Protein AF-A0A7I9VHT5-F1 (afdb_monomer_lite)

Structure (mmCIF, N/CA/C/O backbone):
data_AF-A0A7I9VHT5-F1
#
_entry.id   AF-A0A7I9VHT5-F1
#
loop_
_atom_site.group_PDB
_atom_site.id
_atom_site.type_symbol
_atom_site.label_atom_id
_atom_site.label_alt_id
_atom_site.label_comp_id
_atom_site.label_asym_id
_atom_site.label_entity_id
_atom_site.label_seq_id
_atom_site.pdbx_PDB_ins_code
_atom_site.Cartn_x
_atom_site.Cartn_y
_atom_site.Cartn_z
_atom_site.occupancy
_atom_site.B_iso_or_equiv
_atom_site.auth_seq_id
_atom_site.auth_comp_id
_atom_site.auth_asym_id
_atom_site.auth_atom_id
_atom_site.pdbx_PDB_model_num
ATOM 1 N N . MET A 1 1 ? 42.399 -71.373 -63.887 1.00 47.88 1 MET A N 1
ATOM 2 C CA . MET A 1 1 ? 42.645 -70.072 -63.230 1.00 47.88 1 MET A CA 1
ATOM 3 C C . MET A 1 1 ? 41.459 -69.180 -63.563 1.00 47.88 1 MET A C 1
ATOM 5 O O . MET A 1 1 ? 41.394 -68.625 -64.648 1.00 47.88 1 MET A O 1
ATOM 9 N N . VAL A 1 2 ? 40.434 -69.218 -62.713 1.00 44.72 2 VAL A N 1
ATOM 10 C CA . VAL A 1 2 ? 39.134 -68.570 -62.950 1.00 44.72 2 VAL A CA 1
ATOM 11 C C . VAL A 1 2 ? 39.234 -67.122 -62.459 1.00 44.72 2 VAL A C 1
ATOM 13 O O . VAL A 1 2 ? 39.652 -66.928 -61.313 1.00 44.72 2 VAL A O 1
ATOM 16 N N . PRO A 1 3 ? 38.916 -66.103 -63.276 1.00 41.31 3 PRO A N 1
ATOM 17 C CA . PRO A 1 3 ? 38.948 -64.724 -62.817 1.00 41.31 3 PRO A CA 1
ATOM 18 C C . PRO A 1 3 ? 37.825 -64.506 -61.798 1.00 41.31 3 PRO A C 1
ATOM 20 O O . PRO A 1 3 ? 36.666 -64.845 -62.032 1.00 41.31 3 PRO A O 1
ATOM 23 N N . ARG A 1 4 ? 38.198 -63.966 -60.634 1.00 40.44 4 ARG A N 1
ATOM 24 C CA . ARG A 1 4 ? 37.264 -63.551 -59.584 1.00 40.44 4 ARG A CA 1
ATOM 25 C C . ARG A 1 4 ? 36.337 -62.462 -60.144 1.00 40.44 4 ARG A C 1
ATOM 27 O O . ARG A 1 4 ? 36.841 -61.551 -60.802 1.00 40.44 4 ARG A O 1
ATOM 34 N N . PRO A 1 5 ? 35.024 -62.509 -59.873 1.00 40.09 5 PRO A N 1
ATOM 35 C CA . PRO A 1 5 ? 34.120 -61.446 -60.280 1.00 40.09 5 PRO A CA 1
ATOM 36 C C . PRO A 1 5 ? 34.503 -60.164 -59.539 1.00 40.09 5 PRO A C 1
ATOM 38 O O . PRO A 1 5 ? 34.488 -60.109 -58.307 1.00 40.09 5 PRO A O 1
ATOM 41 N N . GLY A 1 6 ? 34.885 -59.143 -60.306 1.00 36.56 6 GLY A N 1
ATOM 42 C CA . GLY A 1 6 ? 35.042 -57.791 -59.800 1.00 36.56 6 GLY A CA 1
ATOM 43 C C . GLY A 1 6 ? 33.701 -57.334 -59.250 1.00 36.56 6 GLY A C 1
ATOM 44 O O . GLY A 1 6 ? 32.725 -57.215 -59.988 1.00 36.56 6 GLY A O 1
ATOM 45 N N . THR A 1 7 ? 33.644 -57.109 -57.943 1.00 39.81 7 THR A N 1
ATOM 46 C CA . THR A 1 7 ? 32.542 -56.394 -57.321 1.00 39.81 7 THR A CA 1
ATOM 47 C C . THR A 1 7 ? 32.512 -55.001 -57.929 1.00 39.81 7 THR A C 1
ATOM 49 O O . THR A 1 7 ? 33.322 -54.133 -57.602 1.00 39.81 7 THR A O 1
ATOM 52 N N . ALA A 1 8 ? 31.577 -54.789 -58.853 1.00 39.25 8 ALA A N 1
ATOM 53 C CA . ALA A 1 8 ? 31.152 -53.462 -59.235 1.00 39.25 8 ALA A CA 1
ATOM 54 C C . ALA A 1 8 ? 30.637 -52.788 -57.959 1.00 39.25 8 ALA A C 1
ATOM 56 O O . ALA A 1 8 ? 29.494 -52.975 -57.550 1.00 39.25 8 ALA A O 1
ATOM 57 N N . ARG A 1 9 ? 31.504 -52.020 -57.290 1.00 38.28 9 ARG A N 1
ATOM 58 C CA . ARG A 1 9 ? 31.043 -50.950 -56.415 1.00 38.28 9 ARG A CA 1
ATOM 59 C C . ARG A 1 9 ? 30.339 -49.973 -57.339 1.00 38.28 9 ARG A C 1
ATOM 61 O O . ARG A 1 9 ? 30.976 -49.118 -57.949 1.00 38.28 9 ARG A O 1
ATOM 68 N N . THR A 1 10 ? 29.028 -50.132 -57.464 1.00 38.22 10 THR A N 1
ATOM 69 C CA . THR A 1 10 ? 28.138 -49.031 -57.800 1.00 38.22 10 THR A CA 1
ATOM 70 C C . THR A 1 10 ? 28.571 -47.870 -56.916 1.00 38.22 10 THR A C 1
ATOM 72 O O . THR A 1 10 ? 28.399 -47.927 -55.696 1.00 38.22 10 THR A O 1
ATOM 75 N N . LYS A 1 11 ? 29.227 -46.859 -57.501 1.00 41.91 11 LYS A N 1
ATOM 76 C CA . LYS A 1 11 ? 29.320 -45.547 -56.869 1.00 41.91 11 LYS A CA 1
ATOM 77 C C . LYS A 1 11 ? 27.867 -45.132 -56.683 1.00 41.91 11 LYS A C 1
ATOM 79 O O . LYS A 1 11 ? 27.224 -44.713 -57.642 1.00 41.91 11 LYS A O 1
ATOM 84 N N . GLY A 1 12 ? 27.338 -45.363 -55.480 1.00 45.44 12 GLY A N 1
ATOM 85 C CA . GLY A 1 12 ? 26.096 -44.742 -55.051 1.00 45.44 12 GLY A CA 1
ATOM 86 C C . GLY A 1 12 ? 26.214 -43.247 -55.342 1.00 45.44 12 GLY A C 1
ATOM 87 O O . GLY A 1 12 ? 27.343 -42.738 -55.341 1.00 45.44 12 GLY A O 1
ATOM 88 N N . PRO A 1 13 ? 25.103 -42.575 -55.683 1.00 47.78 13 PRO A N 1
ATOM 89 C CA . PRO A 1 13 ? 25.143 -41.171 -56.071 1.00 47.78 13 PRO A CA 1
ATOM 90 C C . PRO A 1 13 ? 25.989 -40.432 -55.039 1.00 47.78 13 PRO A C 1
ATOM 92 O O . PRO A 1 13 ? 25.757 -40.607 -53.843 1.00 47.78 13 PRO A O 1
ATOM 95 N N . TYR A 1 14 ? 27.033 -39.724 -55.492 1.00 49.03 14 TYR A N 1
ATOM 96 C CA . TYR A 1 14 ? 27.838 -38.885 -54.611 1.00 49.03 14 TYR A CA 1
ATOM 97 C C . TYR A 1 14 ? 26.844 -38.064 -53.798 1.00 49.03 14 TYR A C 1
ATOM 99 O O . TYR A 1 14 ? 26.105 -37.272 -54.383 1.00 49.03 14 TYR A O 1
ATOM 107 N N . ALA A 1 15 ? 26.747 -38.339 -52.495 1.00 56.56 15 ALA A N 1
ATOM 108 C CA . ALA A 1 15 ? 25.891 -37.568 -51.619 1.00 56.56 15 ALA A CA 1
ATOM 109 C C . ALA A 1 15 ? 26.443 -36.147 -51.690 1.00 56.56 15 ALA A C 1
ATOM 111 O O . ALA A 1 15 ? 27.559 -35.878 -51.240 1.00 56.56 15 ALA A O 1
ATOM 112 N N . MET A 1 16 ? 25.736 -35.286 -52.416 1.00 64.38 16 MET A N 1
ATOM 113 C CA . MET A 1 16 ? 26.135 -33.904 -52.603 1.00 64.38 16 MET A CA 1
ATOM 114 C C . MET A 1 16 ? 25.907 -33.232 -51.262 1.00 64.38 16 MET A C 1
ATOM 116 O O . MET A 1 16 ? 24.782 -32.887 -50.926 1.00 64.38 16 MET A O 1
ATOM 120 N N . HIS A 1 17 ? 26.977 -33.129 -50.482 1.00 81.31 17 HIS A N 1
ATOM 121 C CA . HIS A 1 17 ? 26.999 -32.400 -49.228 1.00 81.31 17 HIS A CA 1
ATOM 122 C C . HIS A 1 17 ? 27.344 -30.955 -49.545 1.00 81.31 17 HIS A C 1
ATOM 124 O O . HIS A 1 17 ? 28.459 -30.641 -49.967 1.00 81.31 17 HIS A O 1
ATOM 130 N N . ILE A 1 18 ? 26.348 -30.089 -49.419 1.00 87.75 18 ILE A N 1
ATOM 131 C CA . ILE A 1 18 ? 26.495 -28.664 -49.675 1.00 87.75 18 ILE A CA 1
ATOM 132 C C . ILE A 1 18 ? 26.689 -27.995 -48.318 1.00 87.75 18 ILE A C 1
ATOM 134 O O . ILE A 1 18 ? 25.746 -27.977 -47.523 1.00 87.75 18 ILE A O 1
ATOM 138 N N . PRO A 1 19 ? 27.890 -27.468 -48.024 1.00 86.06 19 PRO A N 1
ATOM 139 C CA . PRO A 1 19 ? 28.151 -26.850 -46.739 1.00 86.06 19 PRO A CA 1
ATOM 140 C C . PRO A 1 19 ? 27.384 -25.531 -46.659 1.00 86.06 19 PRO A C 1
ATOM 142 O O . PRO A 1 19 ? 27.631 -24.607 -47.435 1.00 86.06 19 PRO A O 1
ATOM 145 N N . ILE A 1 20 ? 26.469 -25.442 -45.706 1.00 88.56 20 ILE A N 1
ATOM 146 C CA . ILE A 1 20 ? 25.666 -24.256 -45.410 1.00 88.56 20 ILE A CA 1
ATOM 147 C C . ILE A 1 20 ? 25.867 -23.844 -43.953 1.00 88.56 20 ILE A C 1
ATOM 149 O O . ILE A 1 20 ? 26.429 -24.595 -43.150 1.00 88.56 20 ILE A O 1
ATOM 153 N N . LEU A 1 21 ? 25.392 -22.653 -43.601 1.00 77.69 21 LEU A N 1
ATOM 154 C CA . LEU A 1 21 ? 25.332 -22.196 -42.221 1.00 77.69 21 LEU A CA 1
ATOM 155 C C . LEU A 1 21 ? 23.884 -21.964 -41.808 1.00 77.69 21 LEU A C 1
ATOM 157 O O . LEU A 1 21 ? 23.128 -21.339 -42.542 1.00 77.69 21 LEU A O 1
ATOM 161 N N . ILE A 1 22 ? 23.528 -22.450 -40.621 1.00 80.25 22 ILE A N 1
ATOM 162 C CA . ILE A 1 22 ? 22.279 -22.131 -39.928 1.00 80.25 22 ILE A CA 1
ATOM 163 C C . ILE A 1 22 ? 22.662 -21.697 -38.516 1.00 80.25 22 ILE A C 1
ATOM 165 O O . ILE A 1 22 ? 23.355 -22.444 -37.823 1.00 80.25 22 ILE A O 1
ATOM 169 N N . ASP A 1 23 ? 22.271 -20.493 -38.098 1.00 70.69 23 ASP A N 1
ATOM 170 C CA . ASP A 1 23 ? 22.606 -19.940 -36.772 1.00 70.69 23 ASP A CA 1
ATOM 171 C C . ASP A 1 23 ? 24.117 -19.993 -36.482 1.00 70.69 23 ASP A C 1
ATOM 173 O O . ASP A 1 23 ? 24.564 -20.415 -35.418 1.00 70.69 23 ASP A O 1
ATOM 177 N N . GLN A 1 24 ? 24.921 -19.624 -37.489 1.00 70.94 24 GLN A N 1
ATOM 178 C CA . GLN A 1 24 ? 26.395 -19.666 -37.486 1.00 70.94 24 GLN A CA 1
ATOM 179 C C . GLN A 1 24 ? 27.020 -21.071 -37.373 1.00 70.94 24 GLN A C 1
ATOM 181 O O . GLN A 1 24 ? 28.242 -21.213 -37.460 1.00 70.94 24 GLN A O 1
ATOM 186 N N . LYS A 1 25 ? 26.215 -22.129 -37.248 1.00 67.94 25 LYS A N 1
ATOM 187 C CA . LYS A 1 25 ? 26.679 -23.517 -37.230 1.00 67.94 25 LYS A CA 1
ATOM 188 C C . LYS A 1 25 ? 26.664 -24.110 -38.636 1.00 67.94 25 LYS A C 1
ATOM 190 O O . LYS A 1 25 ? 25.734 -23.891 -39.406 1.00 67.94 25 LYS A O 1
ATOM 195 N N . LYS A 1 26 ? 27.707 -24.874 -38.967 1.00 82.94 26 LYS A N 1
ATOM 196 C CA . LYS A 1 26 ? 27.846 -25.535 -40.270 1.00 82.94 26 LYS A CA 1
ATOM 197 C C . LYS A 1 26 ? 26.998 -26.801 -40.339 1.00 82.94 26 LYS A C 1
ATOM 199 O O . LYS A 1 26 ? 27.027 -27.608 -39.410 1.00 82.94 26 LYS A O 1
ATOM 204 N N . TYR A 1 27 ? 26.311 -26.974 -41.461 1.00 86.38 27 TYR A N 1
ATOM 205 C CA . TYR A 1 27 ? 25.542 -28.166 -41.801 1.00 86.38 27 TYR A CA 1
ATOM 206 C C . TYR A 1 27 ? 25.844 -28.587 -43.236 1.00 86.38 27 TYR A C 1
ATOM 208 O O . TYR A 1 27 ? 26.132 -27.744 -44.082 1.00 86.38 27 TYR A O 1
ATOM 216 N N . ASP A 1 28 ? 25.737 -29.884 -43.508 1.00 90.25 28 ASP A N 1
ATOM 217 C CA . ASP A 1 28 ? 25.879 -30.441 -44.849 1.00 90.25 28 ASP A CA 1
ATOM 218 C C . ASP A 1 28 ? 24.497 -30.775 -45.410 1.00 90.25 28 ASP A C 1
ATOM 220 O O . ASP A 1 28 ? 23.892 -31.791 -45.057 1.00 90.25 28 ASP A O 1
ATOM 224 N N . ALA A 1 29 ? 23.984 -29.910 -46.283 1.00 90.00 29 ALA A N 1
ATOM 225 C CA . ALA A 1 29 ? 22.702 -30.132 -46.933 1.00 90.00 29 ALA A CA 1
ATOM 226 C C . ALA A 1 29 ? 22.820 -31.270 -47.967 1.00 90.00 29 ALA A C 1
ATOM 228 O O . ALA A 1 29 ? 23.742 -31.238 -48.781 1.00 90.00 29 ALA A O 1
ATOM 229 N N . PRO A 1 30 ? 21.908 -32.262 -47.966 1.00 91.19 30 PRO A N 1
ATOM 230 C CA . PRO A 1 30 ? 21.991 -33.444 -48.831 1.00 91.19 30 PRO A CA 1
ATOM 231 C C . PRO A 1 30 ? 21.502 -33.213 -50.271 1.00 91.19 30 PRO A C 1
ATOM 233 O O . PRO A 1 30 ? 21.596 -34.118 -51.101 1.00 91.19 30 PRO A O 1
ATOM 236 N N . ALA A 1 31 ? 20.922 -32.045 -50.564 1.00 88.56 31 ALA A N 1
ATOM 237 C CA . ALA A 1 31 ? 20.376 -31.709 -51.872 1.00 88.56 31 ALA A CA 1
ATOM 238 C C . ALA A 1 31 ? 20.565 -30.213 -52.188 1.00 88.56 31 ALA A C 1
ATOM 240 O O . ALA A 1 31 ? 20.485 -29.385 -51.280 1.00 88.56 31 ALA A O 1
ATOM 241 N N . PRO A 1 32 ? 20.757 -29.844 -53.470 1.00 88.19 32 PRO A N 1
ATOM 242 C CA . PRO A 1 32 ? 20.901 -28.451 -53.907 1.00 88.19 32 PRO A CA 1
ATOM 243 C C . PRO A 1 32 ? 19.603 -27.650 -53.850 1.00 88.19 32 PRO A C 1
ATOM 245 O O . PRO A 1 32 ? 19.638 -26.436 -53.988 1.00 88.19 32 PRO A O 1
ATOM 248 N N . THR A 1 33 ? 18.462 -28.304 -53.649 1.00 93.38 33 THR A N 1
ATOM 249 C CA . THR A 1 33 ? 17.170 -27.647 -53.454 1.00 93.38 33 THR A CA 1
ATOM 250 C C . THR A 1 33 ? 16.432 -28.331 -52.319 1.00 93.38 33 THR A C 1
ATOM 252 O O . THR A 1 33 ? 16.224 -29.545 -52.372 1.00 93.38 33 THR A O 1
ATOM 255 N N . MET A 1 34 ? 16.031 -27.570 -51.307 1.00 93.94 34 MET A N 1
ATOM 256 C CA . MET A 1 34 ? 15.312 -28.083 -50.141 1.00 93.94 34 MET A CA 1
ATOM 257 C C . MET A 1 34 ? 14.169 -27.143 -49.767 1.00 93.94 34 MET A C 1
ATOM 259 O O . MET A 1 34 ? 14.251 -25.936 -49.986 1.00 93.94 34 MET A O 1
ATOM 263 N N . THR A 1 35 ? 13.104 -27.701 -49.200 1.00 95.25 35 THR A N 1
ATOM 264 C CA . THR A 1 35 ? 12.015 -26.922 -48.599 1.00 95.25 35 THR A CA 1
ATOM 265 C C . THR A 1 35 ? 12.435 -26.332 -47.253 1.00 95.25 35 THR A C 1
ATOM 267 O O . THR A 1 35 ? 13.310 -26.892 -46.585 1.00 95.25 35 THR A O 1
ATOM 270 N N . GLY A 1 36 ? 11.780 -25.260 -46.802 1.00 90.06 36 GLY A N 1
ATOM 271 C CA . GLY A 1 36 ? 11.987 -24.708 -45.459 1.00 90.06 36 GLY A CA 1
ATOM 272 C C . GLY A 1 36 ? 11.880 -25.769 -44.357 1.00 90.06 36 GLY A C 1
ATOM 273 O O . GLY A 1 36 ? 12.768 -25.865 -43.510 1.00 90.06 36 GLY A O 1
ATOM 274 N N . ALA A 1 37 ? 10.878 -26.653 -44.428 1.00 88.31 37 ALA A N 1
ATOM 275 C CA . ALA A 1 37 ? 10.710 -27.756 -43.478 1.00 88.31 37 ALA A CA 1
ATOM 276 C C . ALA A 1 37 ? 11.899 -28.736 -43.477 1.00 88.31 37 ALA A C 1
ATOM 278 O O . ALA A 1 37 ? 12.366 -29.163 -42.420 1.00 88.31 37 ALA A O 1
ATOM 279 N N . GLN A 1 38 ? 12.427 -29.073 -44.657 1.00 92.00 38 GLN A N 1
ATOM 280 C CA . GLN A 1 38 ? 13.603 -29.938 -44.773 1.00 92.00 38 GLN A CA 1
ATOM 281 C C . GLN A 1 38 ? 14.868 -29.258 -44.235 1.00 92.00 38 GLN A C 1
ATOM 283 O O . GLN A 1 38 ? 15.702 -29.930 -43.633 1.00 92.00 38 GLN A O 1
ATOM 288 N N . ILE A 1 39 ? 15.011 -27.942 -44.419 1.00 92.00 39 ILE A N 1
ATOM 289 C CA . ILE A 1 39 ? 16.147 -27.173 -43.891 1.00 92.00 39 ILE A CA 1
ATOM 290 C C . ILE A 1 39 ? 16.087 -27.107 -42.356 1.00 92.00 39 ILE A C 1
ATOM 292 O O . ILE A 1 39 ? 17.101 -27.344 -41.701 1.00 92.00 39 ILE A O 1
ATOM 296 N N . ARG A 1 40 ? 14.904 -26.886 -41.762 1.00 90.38 40 ARG A N 1
ATOM 297 C CA . ARG A 1 40 ? 14.694 -26.925 -40.298 1.00 90.38 40 ARG A CA 1
ATOM 298 C C . ARG A 1 40 ? 15.117 -28.255 -39.671 1.00 90.38 40 ARG A C 1
ATOM 300 O O . ARG A 1 40 ? 15.655 -28.272 -38.564 1.00 90.38 40 ARG A O 1
ATOM 307 N N . ALA A 1 41 ? 14.888 -29.357 -40.385 1.00 91.12 41 ALA A N 1
ATOM 308 C CA . ALA A 1 41 ? 15.207 -30.711 -39.942 1.00 91.12 41 ALA A CA 1
ATOM 309 C C . ALA A 1 41 ? 16.707 -31.063 -39.996 1.00 91.12 41 ALA A C 1
A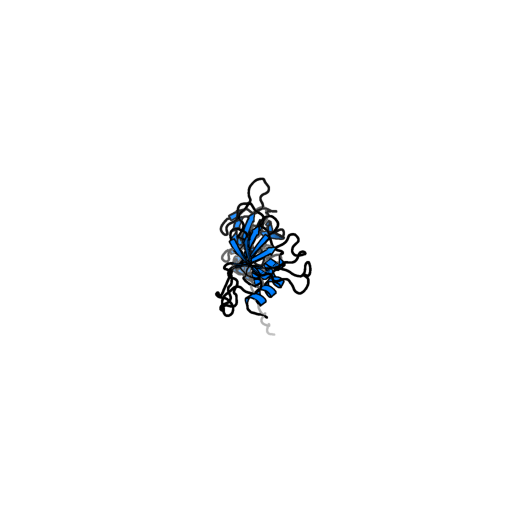TOM 311 O O . ALA A 1 41 ? 17.091 -32.111 -39.482 1.00 91.12 41 ALA A O 1
ATOM 312 N N . LEU A 1 42 ? 17.562 -30.213 -40.587 1.00 87.62 42 LEU A N 1
ATOM 313 C CA . LEU A 1 42 ? 19.019 -30.413 -40.565 1.00 87.62 42 LEU A CA 1
ATOM 314 C C . LEU A 1 42 ? 19.622 -30.188 -39.167 1.00 87.62 42 LEU A C 1
ATOM 316 O O . LEU A 1 42 ? 20.676 -30.745 -38.853 1.00 87.62 42 LEU A O 1
ATOM 320 N N . ALA A 1 43 ? 18.970 -29.379 -38.327 1.00 80.50 43 ALA A N 1
ATOM 321 C CA . ALA A 1 43 ? 19.379 -29.150 -36.947 1.00 80.50 43 ALA A CA 1
ATOM 322 C C . ALA A 1 43 ? 18.975 -30.319 -36.027 1.00 80.50 43 ALA A C 1
ATOM 324 O O . ALA A 1 43 ? 17.980 -31.003 -36.257 1.00 80.50 43 ALA A O 1
ATOM 325 N N . SER A 1 44 ? 19.740 -30.528 -34.950 1.00 76.12 44 SER A N 1
ATOM 326 C CA . SER A 1 44 ? 19.414 -31.489 -33.888 1.00 76.12 44 SER A CA 1
ATOM 327 C C . SER A 1 44 ? 19.531 -30.804 -32.518 1.00 76.12 44 SER A C 1
ATOM 329 O O . SER A 1 44 ? 20.660 -30.511 -32.109 1.00 76.12 44 SER A O 1
ATOM 331 N N . PRO A 1 45 ? 18.414 -30.564 -31.801 1.00 79.50 45 PRO A N 1
ATOM 332 C CA . PRO A 1 45 ? 17.031 -30.827 -32.229 1.00 79.50 45 PRO A CA 1
ATOM 333 C C . PRO A 1 45 ? 16.615 -29.980 -33.456 1.00 79.50 45 PRO A C 1
ATOM 335 O O . PRO A 1 45 ? 17.225 -28.932 -33.684 1.00 79.50 45 PRO A O 1
ATOM 338 N N . PRO A 1 46 ? 15.612 -30.415 -34.249 1.00 75.81 46 PRO A N 1
ATOM 339 C CA . PRO A 1 46 ? 15.083 -29.631 -35.368 1.00 75.81 46 PRO A CA 1
ATOM 340 C C . PRO A 1 46 ? 14.595 -28.247 -34.936 1.00 75.81 46 PRO A C 1
ATOM 342 O O . PRO A 1 46 ? 14.108 -28.079 -33.817 1.00 75.81 46 PRO A O 1
ATOM 345 N N . ILE A 1 47 ? 14.678 -27.266 -35.836 1.00 75.12 47 ILE A N 1
ATOM 346 C CA . ILE A 1 47 ? 14.162 -25.916 -35.575 1.00 75.12 47 ILE A CA 1
ATOM 347 C C . ILE A 1 47 ? 12.632 -25.980 -35.486 1.00 75.12 47 ILE A C 1
ATOM 349 O O . ILE A 1 47 ? 11.959 -26.275 -36.476 1.00 75.12 47 ILE A O 1
ATOM 353 N N . GLY A 1 48 ? 12.104 -25.694 -34.296 1.00 67.25 48 GLY A N 1
ATOM 354 C CA . GLY A 1 48 ? 10.681 -25.773 -33.984 1.00 67.25 48 GLY A CA 1
ATOM 355 C C . GLY A 1 48 ? 9.809 -24.725 -34.692 1.00 67.25 48 GLY A C 1
ATOM 356 O O . GLY A 1 48 ? 10.320 -23.768 -35.285 1.00 67.25 48 GLY A O 1
ATOM 357 N N . PRO A 1 49 ? 8.474 -24.905 -34.641 1.00 73.44 49 PRO A N 1
ATOM 358 C CA . PRO A 1 49 ? 7.500 -23.990 -35.241 1.00 73.44 49 PRO A CA 1
ATOM 359 C C . PRO A 1 49 ? 7.397 -22.642 -34.511 1.00 73.44 49 PRO A C 1
ATOM 361 O O . PRO A 1 49 ? 6.738 -21.737 -35.000 1.00 73.44 49 PRO A O 1
ATOM 364 N N . ASP A 1 50 ? 8.044 -22.503 -33.355 1.00 64.75 50 ASP A N 1
ATOM 365 C CA . ASP A 1 50 ? 8.201 -21.270 -32.580 1.00 64.75 50 ASP A CA 1
ATOM 366 C C . ASP A 1 50 ? 9.304 -20.349 -33.132 1.00 64.75 50 ASP A C 1
ATOM 368 O O . ASP A 1 50 ? 9.548 -19.271 -32.586 1.00 64.75 50 ASP A O 1
ATOM 372 N N . ARG A 1 51 ? 9.978 -20.752 -34.221 1.00 74.75 51 ARG A N 1
ATOM 373 C CA . ARG A 1 51 ? 10.989 -19.947 -34.918 1.00 74.75 51 ARG A CA 1
ATOM 374 C C . ARG A 1 51 ? 10.672 -19.777 -36.404 1.00 74.75 51 ARG A C 1
ATOM 376 O O . ARG A 1 51 ? 10.369 -20.746 -37.089 1.00 74.75 51 ARG A O 1
ATOM 383 N N . ASP A 1 52 ? 10.786 -18.569 -36.928 1.00 78.75 52 ASP A N 1
ATOM 384 C CA . ASP A 1 52 ? 10.903 -18.268 -38.351 1.00 78.75 52 ASP A CA 1
ATOM 385 C C . ASP A 1 52 ? 12.312 -18.588 -38.867 1.00 78.75 52 ASP A C 1
ATOM 387 O O . ASP A 1 52 ? 13.293 -18.481 -38.1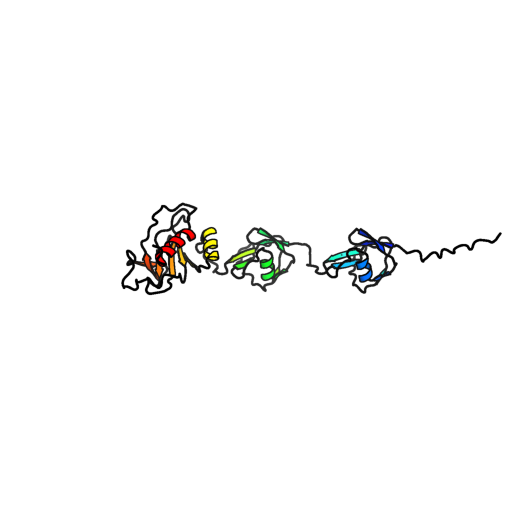33 1.00 78.75 52 ASP A O 1
ATOM 391 N N . LEU A 1 53 ? 12.414 -18.973 -40.140 1.00 81.12 53 LEU A N 1
ATOM 392 C CA . LEU A 1 53 ? 13.672 -19.228 -40.839 1.00 81.12 53 LEU A CA 1
ATOM 393 C C . LEU A 1 53 ? 13.879 -18.148 -41.906 1.00 81.12 53 LEU A C 1
ATOM 395 O O . LEU A 1 53 ? 12.955 -17.841 -42.657 1.00 81.12 53 LEU A O 1
ATOM 399 N N . PHE A 1 54 ? 15.085 -17.599 -41.997 1.00 80.31 54 PHE A N 1
ATOM 400 C CA . PHE A 1 54 ? 15.447 -16.553 -42.950 1.00 80.31 54 PHE A CA 1
ATOM 401 C C . PHE A 1 54 ? 16.675 -16.964 -43.757 1.00 80.31 54 PHE A C 1
ATOM 403 O O . PHE A 1 54 ? 17.628 -17.523 -43.216 1.00 80.31 54 PHE A O 1
ATOM 410 N N . LEU A 1 55 ? 16.647 -16.680 -45.056 1.00 83.12 55 LEU A N 1
ATOM 411 C CA . LEU A 1 55 ? 17.774 -16.789 -45.971 1.00 83.12 55 LEU A CA 1
ATOM 412 C C . LEU A 1 55 ? 18.478 -15.434 -46.043 1.00 83.12 55 LEU A C 1
ATOM 414 O O . LEU A 1 55 ? 17.855 -14.443 -46.429 1.00 83.12 55 LEU A O 1
ATOM 418 N N . VAL A 1 56 ? 19.773 -15.417 -45.727 1.00 76.38 56 VAL A N 1
ATOM 419 C CA . VAL A 1 56 ? 20.574 -14.192 -45.755 1.00 76.38 56 VAL A CA 1
ATOM 420 C C . VAL A 1 56 ? 20.793 -13.742 -47.197 1.00 76.38 56 VAL A C 1
ATOM 422 O O . VAL A 1 56 ? 21.317 -14.508 -48.013 1.00 76.38 56 VAL A O 1
ATOM 425 N N . VAL A 1 57 ? 20.423 -12.499 -47.508 1.00 77.44 57 VAL A N 1
ATOM 426 C CA . VAL A 1 57 ? 20.619 -11.897 -48.834 1.00 77.44 57 VAL A CA 1
ATOM 427 C C . VAL A 1 57 ? 21.813 -10.937 -48.770 1.00 77.44 57 VAL A C 1
ATOM 429 O O . VAL A 1 57 ? 21.759 -9.939 -48.061 1.00 77.44 57 VAL A O 1
ATOM 432 N N . PRO A 1 58 ? 22.923 -11.188 -49.493 1.00 62.19 58 PRO A N 1
ATOM 433 C CA . PRO A 1 58 ? 24.076 -10.291 -49.454 1.00 62.19 58 PRO A CA 1
ATOM 434 C C . PRO A 1 58 ? 23.750 -8.883 -49.977 1.00 62.19 58 PRO A C 1
ATOM 436 O O . PRO A 1 58 ? 23.250 -8.734 -51.092 1.00 62.19 58 PRO A O 1
ATOM 439 N N . GLY A 1 59 ? 24.121 -7.850 -49.217 1.00 58.53 59 GLY A N 1
ATOM 440 C CA . GLY A 1 59 ? 23.952 -6.445 -49.600 1.00 58.53 59 GLY A CA 1
ATOM 441 C C . GLY A 1 59 ? 22.932 -5.710 -48.721 1.00 58.53 59 GLY A C 1
ATOM 442 O O . GLY A 1 59 ? 22.677 -6.146 -47.606 1.00 58.53 59 GLY A O 1
ATOM 443 N N . PRO A 1 60 ? 22.378 -4.574 -49.181 1.00 50.09 60 PRO A N 1
ATOM 444 C CA . PRO A 1 60 ? 21.444 -3.758 -48.400 1.00 50.09 60 PRO A CA 1
ATOM 445 C C . PRO A 1 60 ? 19.990 -4.259 -48.450 1.00 50.09 60 PRO A C 1
ATOM 447 O O . PRO A 1 60 ? 19.098 -3.562 -47.979 1.00 50.09 60 PRO A O 1
ATOM 450 N N . ALA A 1 61 ? 19.735 -5.397 -49.101 1.00 55.34 61 ALA A N 1
ATOM 451 C CA . ALA A 1 61 ? 18.399 -5.963 -49.221 1.00 55.34 61 ALA A CA 1
ATOM 452 C C . ALA A 1 61 ? 18.017 -6.715 -47.943 1.00 55.34 61 ALA A C 1
ATOM 454 O O . ALA A 1 61 ? 18.876 -7.322 -47.308 1.00 55.34 61 ALA A O 1
ATOM 455 N N . ASP A 1 62 ? 16.727 -6.703 -47.610 1.00 56.47 62 ASP A N 1
ATOM 456 C CA . ASP A 1 62 ? 16.208 -7.458 -46.474 1.00 56.47 62 ASP A CA 1
ATOM 457 C C . ASP A 1 62 ? 16.400 -8.967 -46.673 1.00 56.47 62 ASP A C 1
ATOM 459 O O . ASP A 1 62 ? 16.252 -9.504 -47.779 1.00 56.47 62 ASP A O 1
ATOM 463 N N . ASP A 1 63 ? 16.674 -9.664 -45.571 1.00 71.94 63 ASP A N 1
ATOM 464 C CA . ASP A 1 63 ? 16.761 -11.117 -45.562 1.00 71.94 63 ASP A CA 1
ATOM 465 C C . ASP A 1 63 ? 15.399 -11.746 -45.869 1.00 71.94 63 ASP A C 1
ATOM 467 O O . ASP A 1 63 ? 14.337 -11.318 -45.404 1.00 71.94 63 ASP A O 1
ATOM 471 N N . ARG A 1 64 ? 15.414 -12.813 -46.666 1.00 83.25 64 ARG A N 1
ATOM 472 C CA . ARG A 1 64 ? 14.186 -13.435 -47.157 1.00 83.25 64 ARG A CA 1
ATOM 473 C C . ARG A 1 64 ? 13.655 -14.434 -46.136 1.00 83.25 64 ARG A C 1
ATOM 475 O O . ARG A 1 64 ? 14.284 -15.465 -45.909 1.00 83.25 64 ARG A O 1
ATOM 482 N N . LYS A 1 65 ? 12.452 -14.205 -45.602 1.00 79.38 65 LYS A N 1
ATOM 483 C CA . LYS A 1 65 ? 11.722 -15.223 -44.827 1.00 79.38 65 LYS A CA 1
ATOM 484 C C . LYS A 1 65 ? 11.441 -16.463 -45.689 1.00 79.38 65 LYS A C 1
ATOM 486 O O . LYS A 1 65 ? 11.032 -16.339 -46.843 1.00 79.38 65 LYS A O 1
ATOM 491 N N . VAL A 1 66 ? 11.669 -17.643 -45.116 1.00 84.75 66 VAL A N 1
ATOM 492 C CA . VAL A 1 66 ? 11.493 -18.962 -45.736 1.00 84.75 66 VAL A CA 1
ATOM 493 C C . VAL A 1 66 ? 10.364 -19.694 -45.012 1.00 84.75 66 VAL A C 1
ATOM 495 O O . VAL A 1 66 ? 10.516 -20.114 -43.863 1.00 84.75 66 VAL A O 1
ATOM 498 N N . GLY A 1 67 ? 9.221 -19.839 -45.679 1.00 80.44 67 GLY A N 1
ATOM 499 C CA . GLY A 1 67 ? 8.117 -20.676 -45.216 1.00 80.44 67 GLY A CA 1
ATOM 500 C C . GLY A 1 67 ? 8.420 -22.169 -45.356 1.00 80.44 67 GLY A C 1
ATOM 501 O O . GLY A 1 67 ? 9.295 -22.581 -46.115 1.00 80.44 67 GLY A O 1
ATOM 502 N N . ASP A 1 68 ? 7.665 -23.013 -44.655 1.00 85.44 68 ASP A N 1
ATOM 503 C CA . ASP A 1 68 ? 7.921 -24.460 -44.620 1.00 85.44 68 ASP A CA 1
ATOM 504 C C . ASP A 1 68 ? 7.821 -25.138 -45.996 1.00 85.44 68 ASP A C 1
ATOM 506 O O . ASP A 1 68 ? 8.550 -26.096 -46.259 1.00 85.44 68 ASP A O 1
ATOM 510 N N . SER A 1 69 ? 6.971 -24.620 -46.886 1.00 90.31 69 SER A N 1
ATOM 511 C CA . SER A 1 69 ? 6.808 -25.087 -48.269 1.00 90.31 69 SER A CA 1
ATOM 512 C C . SER A 1 69 ? 7.731 -24.400 -49.279 1.00 90.31 69 SER A C 1
ATOM 514 O O . SER A 1 69 ? 7.764 -24.811 -50.439 1.00 90.31 69 SER A O 1
ATOM 516 N N . ASP A 1 70 ? 8.460 -23.355 -48.879 1.00 88.50 70 ASP A N 1
ATOM 517 C CA . ASP A 1 70 ? 9.303 -22.594 -49.799 1.00 88.50 70 ASP A CA 1
ATOM 518 C C . ASP A 1 70 ? 10.507 -23.426 -50.218 1.00 88.50 70 ASP A C 1
ATOM 520 O O . ASP A 1 70 ? 11.250 -23.923 -49.374 1.00 88.50 70 ASP A O 1
ATOM 524 N N . VAL A 1 71 ? 10.721 -23.551 -51.527 1.00 91.06 71 VAL A N 1
ATOM 525 C CA . VAL A 1 71 ? 11.873 -24.260 -52.090 1.00 91.06 71 VAL A CA 1
ATOM 526 C C . VAL A 1 71 ? 13.038 -23.287 -52.254 1.00 91.06 71 VAL A C 1
ATOM 528 O O . VAL A 1 71 ? 12.927 -22.287 -52.967 1.00 91.06 71 VAL A O 1
ATOM 531 N N . ILE A 1 72 ? 14.161 -23.595 -51.607 1.00 92.38 72 ILE A N 1
ATOM 532 C CA . ILE A 1 72 ? 15.384 -22.791 -51.614 1.00 92.38 72 ILE A CA 1
ATOM 533 C C . ILE A 1 72 ? 16.494 -23.544 -52.344 1.00 92.38 72 ILE A C 1
ATOM 535 O O . ILE A 1 72 ? 16.758 -24.709 -52.048 1.00 92.38 72 ILE A O 1
ATOM 539 N N . GLU A 1 73 ? 17.162 -22.865 -53.278 1.00 92.75 73 GLU A N 1
ATOM 540 C CA . GLU A 1 73 ? 18.406 -23.340 -53.887 1.00 92.75 73 GLU A CA 1
ATOM 541 C C . GLU A 1 73 ? 19.576 -23.098 -52.917 1.00 92.75 73 GLU A C 1
ATOM 543 O O . GLU A 1 73 ? 19.858 -21.961 -52.533 1.00 92.75 73 GLU A O 1
ATOM 548 N N . LEU A 1 74 ? 20.254 -24.169 -52.514 1.00 90.75 74 LEU A N 1
ATOM 549 C CA . LEU A 1 74 ? 21.380 -24.154 -51.587 1.00 90.75 74 LEU A CA 1
ATOM 550 C C . LEU A 1 74 ? 22.697 -24.238 -52.360 1.00 90.75 74 LEU A C 1
ATOM 552 O O . LEU A 1 74 ? 22.900 -25.121 -53.194 1.00 90.75 74 LEU A O 1
ATOM 556 N N . LYS A 1 75 ? 23.621 -23.331 -52.045 1.00 88.38 75 LYS A N 1
ATOM 557 C CA . LYS A 1 75 ? 24.980 -23.270 -52.594 1.00 88.38 75 LYS A CA 1
ATOM 558 C C . LYS A 1 75 ? 25.990 -23.359 -51.446 1.00 88.38 75 LYS A C 1
ATOM 560 O O . LYS A 1 75 ? 25.638 -23.062 -50.303 1.00 88.38 75 LYS A O 1
ATOM 565 N N . PRO A 1 76 ? 27.248 -23.755 -51.708 1.00 85.25 76 PRO A N 1
ATOM 566 C CA . PRO A 1 76 ? 28.285 -23.706 -50.687 1.00 85.25 76 PRO A CA 1
ATOM 567 C C . PRO A 1 76 ? 28.390 -22.297 -50.090 1.00 85.25 76 PRO A C 1
ATOM 569 O O . PRO A 1 76 ? 28.586 -21.328 -50.820 1.00 85.25 76 PRO A O 1
ATOM 572 N N . GLY A 1 77 ? 28.234 -22.190 -48.772 1.00 78.31 77 GLY A N 1
ATOM 573 C CA . GLY A 1 77 ? 28.203 -20.911 -48.064 1.00 78.31 77 GLY A CA 1
ATOM 574 C C . GLY A 1 77 ? 26.836 -20.223 -48.028 1.00 78.31 77 GLY A C 1
ATOM 575 O O . GLY A 1 77 ? 26.772 -19.076 -47.599 1.00 78.31 77 GLY A O 1
ATOM 576 N N . THR A 1 78 ? 25.737 -20.876 -48.431 1.00 84.38 78 THR A N 1
ATOM 577 C CA . THR A 1 78 ? 24.392 -20.358 -48.137 1.00 84.38 78 THR A CA 1
ATOM 578 C C . THR A 1 78 ? 24.241 -20.184 -46.628 1.00 84.38 78 THR A C 1
ATOM 580 O O . THR A 1 78 ? 24.486 -21.115 -45.859 1.00 84.38 78 THR A O 1
ATOM 583 N N . HIS A 1 79 ? 23.848 -18.984 -46.210 1.00 81.75 79 HIS A N 1
ATOM 584 C CA . HIS A 1 79 ? 23.629 -18.643 -44.812 1.00 81.75 79 HIS A CA 1
ATOM 585 C C . HIS A 1 79 ? 22.135 -18.494 -44.553 1.00 81.75 79 HIS A C 1
ATOM 587 O O . HIS A 1 79 ? 21.446 -17.742 -45.240 1.00 81.75 79 HIS A O 1
ATOM 593 N N . LEU A 1 80 ? 21.655 -19.200 -43.540 1.00 86.38 80 LEU A N 1
ATOM 594 C CA . LEU A 1 80 ? 20.334 -19.034 -42.970 1.00 86.38 80 LEU A CA 1
ATOM 595 C C . LEU A 1 80 ? 20.455 -18.739 -41.477 1.00 86.38 80 LEU A C 1
ATOM 597 O O . LEU A 1 80 ? 21.456 -19.063 -40.830 1.00 86.38 80 LEU A O 1
ATOM 601 N N . PHE A 1 81 ? 19.408 -18.164 -40.914 1.00 71.06 81 PHE A N 1
ATOM 602 C CA . PHE A 1 81 ? 19.259 -18.051 -39.472 1.00 71.06 81 PHE A CA 1
ATOM 603 C C . PHE A 1 81 ? 17.808 -18.276 -39.080 1.00 71.06 81 PHE A C 1
ATOM 605 O O . PHE A 1 81 ? 16.886 -18.025 -39.857 1.00 71.06 81 PHE A O 1
ATOM 612 N N . SER A 1 82 ? 17.617 -18.781 -37.872 1.00 65.31 82 SER A N 1
ATOM 613 C CA . SER A 1 82 ? 16.317 -18.908 -37.249 1.00 65.31 82 SER A CA 1
ATOM 614 C C . SER A 1 82 ? 16.126 -17.791 -36.223 1.00 65.31 82 SER A C 1
ATOM 616 O O . SER A 1 82 ? 17.031 -17.477 -35.449 1.00 65.31 82 SER A O 1
ATOM 618 N N . ALA A 1 83 ? 14.937 -17.205 -36.162 1.00 50.75 83 ALA A N 1
ATOM 619 C CA . ALA A 1 83 ? 14.542 -16.215 -35.158 1.00 50.75 83 ALA A CA 1
ATOM 620 C C . ALA A 1 83 ? 13.156 -16.585 -34.613 1.00 50.75 83 ALA A C 1
ATOM 622 O O . ALA A 1 83 ? 12.417 -17.233 -35.334 1.00 50.75 83 ALA A O 1
ATOM 623 N N . PRO A 1 84 ? 12.764 -16.246 -33.377 1.00 52.88 84 PRO A N 1
ATOM 624 C CA . PRO A 1 84 ? 11.410 -16.535 -32.883 1.00 52.88 84 PRO A CA 1
ATOM 625 C C . PRO A 1 84 ? 10.299 -16.054 -33.849 1.00 52.88 84 PRO A C 1
ATOM 627 O O . PRO A 1 84 ? 10.405 -14.952 -34.379 1.00 52.88 84 PRO A O 1
ATOM 630 N N . THR A 1 85 ? 9.243 -16.854 -34.084 1.00 47.75 85 THR A N 1
ATOM 631 C CA . THR A 1 85 ? 8.116 -16.512 -34.996 1.00 47.75 85 THR A CA 1
ATOM 632 C C . THR A 1 85 ? 7.348 -15.273 -34.555 1.00 47.75 85 THR A C 1
ATOM 634 O O . THR A 1 85 ? 6.736 -14.576 -35.362 1.00 47.75 85 THR A O 1
ATOM 637 N N . THR A 1 86 ? 7.360 -15.004 -33.253 1.00 41.31 86 THR A N 1
ATOM 638 C CA . THR A 1 86 ? 6.867 -13.753 -32.694 1.00 41.31 86 THR A CA 1
ATOM 639 C C . THR A 1 86 ? 7.992 -12.735 -32.785 1.00 41.31 86 THR A C 1
ATOM 641 O O . THR A 1 86 ? 8.830 -12.630 -31.888 1.00 41.31 86 THR A O 1
ATOM 644 N N . ILE A 1 87 ? 8.014 -11.977 -33.879 1.00 38.34 87 ILE A N 1
ATOM 645 C CA . ILE A 1 87 ? 8.788 -10.741 -33.929 1.00 38.34 87 ILE A CA 1
ATOM 646 C C . ILE A 1 87 ? 8.030 -9.725 -33.073 1.00 38.34 87 ILE A C 1
ATOM 648 O O . ILE A 1 87 ? 7.081 -9.094 -33.531 1.00 38.34 87 ILE A O 1
ATOM 652 N N . ASN A 1 88 ? 8.456 -9.563 -31.820 1.00 36.59 88 ASN A N 1
ATOM 653 C CA . ASN A 1 88 ? 8.275 -8.279 -31.155 1.00 36.59 88 ASN A CA 1
ATOM 654 C C . ASN A 1 88 ? 9.053 -7.255 -31.996 1.00 36.59 88 ASN A C 1
ATOM 656 O O . ASN A 1 88 ? 10.245 -7.477 -32.238 1.00 36.59 88 ASN A O 1
ATOM 660 N N . PRO A 1 89 ? 8.419 -6.191 -32.517 1.00 33.00 89 PRO A N 1
ATOM 661 C CA . PRO A 1 89 ? 9.112 -5.194 -33.314 1.00 33.00 89 PRO A CA 1
ATOM 662 C C . PRO A 1 89 ? 10.176 -4.512 -32.448 1.00 33.00 89 PRO A C 1
ATOM 664 O O . PRO A 1 89 ? 9.889 -3.616 -31.662 1.00 33.00 89 PRO A O 1
ATOM 667 N N . GLY A 1 90 ? 11.417 -4.965 -32.622 1.00 32.56 90 GLY A N 1
ATOM 668 C CA . GLY A 1 90 ? 12.604 -4.439 -31.977 1.00 32.56 90 GLY A CA 1
ATOM 669 C C . GLY A 1 90 ? 12.924 -5.101 -30.641 1.00 32.56 90 GLY A C 1
ATOM 670 O O . GLY A 1 90 ? 12.280 -4.857 -29.631 1.00 32.56 90 GLY A O 1
ATOM 671 N N . ASP A 1 91 ? 14.097 -5.727 -30.596 1.00 40.31 91 ASP A N 1
ATOM 672 C CA . ASP A 1 91 ? 14.929 -5.812 -29.388 1.00 40.31 91 ASP A CA 1
ATOM 673 C C . ASP A 1 91 ? 15.475 -4.421 -28.972 1.00 40.31 91 ASP A C 1
ATOM 675 O O . ASP A 1 91 ? 16.454 -4.285 -28.242 1.00 40.31 91 ASP A O 1
ATOM 679 N N . HIS A 1 92 ? 14.804 -3.346 -29.398 1.00 45.03 92 HIS A N 1
ATOM 680 C CA . HIS A 1 92 ? 14.783 -2.097 -28.665 1.00 45.03 92 HIS A CA 1
ATOM 681 C C . HIS A 1 92 ? 13.887 -2.344 -27.465 1.00 45.03 92 HIS A C 1
ATOM 683 O O . HIS A 1 92 ? 12.771 -1.843 -27.393 1.00 45.03 92 HIS A O 1
ATOM 689 N N . GLN A 1 93 ? 14.379 -3.158 -26.533 1.00 55.28 93 GLN A N 1
ATOM 690 C CA . GLN A 1 93 ? 13.887 -3.121 -25.179 1.00 55.28 93 GLN A CA 1
ATOM 691 C C . GLN A 1 93 ? 13.973 -1.670 -24.738 1.00 55.28 93 GLN A C 1
ATOM 693 O O . GLN A 1 93 ? 15.064 -1.166 -24.465 1.00 55.28 93 GLN A O 1
ATOM 698 N N . ILE A 1 94 ? 12.840 -0.982 -24.757 1.00 64.19 94 ILE A N 1
ATOM 699 C CA . ILE A 1 94 ? 12.817 0.437 -24.469 1.00 64.19 94 ILE A CA 1
ATOM 700 C C . ILE A 1 94 ? 13.064 0.531 -22.970 1.00 64.19 94 ILE A C 1
ATOM 702 O O . ILE A 1 94 ? 12.251 0.001 -22.202 1.00 64.19 94 ILE A O 1
ATOM 706 N N . PRO A 1 95 ? 14.201 1.104 -22.531 1.00 70.50 95 PRO A N 1
ATOM 707 C CA . PRO A 1 95 ? 14.457 1.246 -21.117 1.00 70.50 95 PRO A CA 1
ATOM 708 C C . PRO A 1 95 ? 13.427 2.232 -20.591 1.00 70.50 95 PRO A C 1
ATOM 710 O O . PRO A 1 95 ? 13.403 3.393 -20.992 1.00 70.50 95 PRO A O 1
ATOM 713 N N . ILE A 1 96 ? 12.565 1.748 -19.718 1.00 80.31 96 ILE A N 1
ATOM 714 C CA . ILE A 1 96 ? 11.571 2.554 -19.028 1.00 80.31 96 ILE A CA 1
ATOM 715 C C . ILE A 1 96 ? 11.807 2.433 -17.530 1.00 80.31 96 ILE A C 1
ATOM 717 O O . ILE A 1 96 ? 12.559 1.570 -17.072 1.00 80.31 96 ILE A O 1
ATOM 721 N N . GLN A 1 97 ? 11.158 3.281 -16.749 1.00 73.38 97 GLN A N 1
ATOM 722 C CA . GLN A 1 97 ? 11.097 3.109 -15.306 1.00 73.38 97 GLN A CA 1
ATOM 723 C C . GLN A 1 97 ? 9.654 2.976 -14.855 1.00 73.38 97 GLN A C 1
ATOM 725 O O . GLN A 1 97 ? 8.791 3.687 -15.352 1.00 73.38 97 GLN A O 1
ATOM 730 N N . ILE A 1 98 ? 9.408 2.084 -13.903 1.00 78.19 98 ILE A N 1
ATOM 731 C CA . ILE A 1 98 ? 8.127 1.962 -13.208 1.00 78.19 98 ILE A CA 1
ATOM 732 C C . ILE A 1 98 ? 8.439 2.001 -11.714 1.00 78.19 98 ILE A C 1
ATOM 734 O O . ILE A 1 98 ? 9.260 1.213 -11.241 1.00 78.19 98 ILE A O 1
ATOM 738 N N . ASP A 1 99 ? 7.853 2.946 -10.979 1.00 77.06 99 ASP A N 1
ATOM 739 C CA . ASP A 1 99 ? 8.113 3.144 -9.541 1.00 77.06 99 ASP A CA 1
ATOM 740 C C . ASP A 1 99 ? 9.614 3.308 -9.226 1.00 77.06 99 ASP A C 1
ATOM 742 O O . ASP A 1 99 ? 10.150 2.753 -8.265 1.00 77.06 99 ASP A O 1
ATOM 746 N N . GLY A 1 100 ? 10.326 4.026 -10.104 1.00 69.19 100 GLY A N 1
ATOM 747 C CA . GLY A 1 100 ? 11.771 4.267 -10.007 1.00 69.19 100 GLY A CA 1
ATOM 748 C C . GLY A 1 100 ? 12.658 3.056 -10.328 1.00 69.19 100 GLY A C 1
ATOM 749 O O . GLY A 1 100 ? 13.883 3.185 -10.333 1.00 69.19 100 GLY A O 1
ATOM 750 N N . LYS A 1 101 ? 12.080 1.885 -10.626 1.00 67.19 101 LYS A N 1
ATOM 751 C CA . LYS A 1 101 ? 12.824 0.677 -11.012 1.00 67.19 101 LYS A CA 1
ATOM 752 C C . LYS A 1 101 ? 12.916 0.562 -12.537 1.00 67.19 101 LYS A C 1
ATOM 754 O O . LYS A 1 101 ? 11.922 0.825 -13.211 1.00 67.19 101 LYS A O 1
ATOM 759 N N . PRO A 1 102 ? 14.072 0.168 -13.100 1.00 69.69 102 PRO A N 1
ATOM 760 C CA . PRO A 1 102 ? 14.234 0.031 -14.541 1.00 69.69 102 PRO A CA 1
ATOM 761 C C . PRO A 1 102 ? 13.544 -1.234 -15.062 1.00 69.69 102 PRO A C 1
ATOM 763 O O . PRO A 1 102 ? 13.773 -2.331 -14.555 1.00 69.69 102 PRO A O 1
ATOM 766 N N . TYR A 1 103 ? 12.760 -1.077 -16.123 1.00 78.25 103 TYR A N 1
ATOM 767 C CA . TYR A 1 103 ? 12.141 -2.161 -16.877 1.00 78.25 103 TYR A CA 1
ATOM 768 C C . TYR A 1 103 ? 12.397 -1.981 -18.367 1.00 78.25 103 TYR A C 1
ATOM 770 O O . TYR A 1 103 ? 12.957 -0.983 -18.824 1.00 78.25 103 TYR A O 1
ATOM 778 N N . LYS A 1 104 ? 12.015 -3.001 -19.125 1.00 75.94 104 LYS A N 1
ATOM 779 C CA . LYS A 1 104 ? 12.293 -3.107 -20.545 1.00 75.94 104 LYS A CA 1
ATOM 780 C C . LYS A 1 104 ? 11.003 -3.443 -21.274 1.00 75.94 104 LYS A C 1
ATOM 782 O O . LYS A 1 104 ? 10.519 -4.567 -21.176 1.00 75.94 104 LYS A O 1
ATOM 787 N N . ALA A 1 105 ? 10.447 -2.455 -21.961 1.00 72.25 105 ALA A N 1
ATOM 788 C CA . ALA A 1 105 ? 9.242 -2.636 -22.755 1.00 72.25 105 ALA A CA 1
ATOM 789 C C . ALA A 1 105 ? 9.564 -3.345 -24.074 1.00 72.25 105 ALA A C 1
ATOM 791 O O . ALA A 1 105 ? 10.574 -3.048 -24.710 1.00 72.25 105 ALA A O 1
ATOM 792 N N . SER A 1 106 ? 8.706 -4.282 -24.472 1.00 64.06 106 SER A N 1
ATOM 793 C CA . SER A 1 106 ? 8.888 -5.124 -25.661 1.00 64.06 106 SER A CA 1
ATOM 794 C C . SER A 1 106 ? 8.372 -4.493 -26.957 1.00 64.06 106 SER A C 1
ATOM 796 O O . SER A 1 106 ? 8.539 -5.085 -28.020 1.00 64.06 106 SER A O 1
ATOM 798 N N . ALA A 1 107 ? 7.727 -3.327 -26.878 1.00 64.81 107 ALA A N 1
ATOM 799 C CA . ALA A 1 107 ? 7.203 -2.603 -28.027 1.00 64.81 107 ALA A CA 1
ATOM 800 C C . ALA A 1 107 ? 7.213 -1.087 -27.784 1.00 64.81 107 ALA A C 1
ATOM 802 O O . ALA A 1 107 ? 7.064 -0.622 -26.654 1.00 64.81 107 ALA A O 1
ATOM 803 N N . ALA A 1 108 ? 7.323 -0.313 -28.868 1.00 70.31 108 ALA A N 1
ATOM 804 C CA . ALA A 1 108 ? 7.197 1.149 -28.855 1.00 70.31 108 ALA A CA 1
ATOM 805 C C . ALA A 1 108 ? 5.778 1.642 -28.547 1.00 70.31 108 ALA A C 1
ATOM 807 O O . ALA A 1 108 ? 5.559 2.833 -28.356 1.00 70.31 108 ALA A O 1
ATOM 808 N N . THR A 1 109 ? 4.797 0.746 -28.494 1.00 76.88 109 THR A N 1
ATOM 809 C CA . THR A 1 109 ? 3.453 1.043 -28.008 1.00 76.88 109 THR A CA 1
ATOM 810 C C . THR A 1 109 ? 2.951 -0.158 -27.223 1.00 76.88 109 THR A C 1
ATOM 812 O O . THR A 1 109 ? 3.003 -1.277 -27.729 1.00 76.88 109 THR A O 1
ATOM 815 N N . MET A 1 110 ? 2.499 0.058 -25.991 1.00 76.38 110 MET A N 1
ATOM 816 C CA . MET A 1 110 ? 1.973 -0.991 -25.108 1.00 76.38 110 MET A CA 1
ATOM 817 C C . MET A 1 110 ? 0.678 -0.520 -24.454 1.00 76.38 110 MET A C 1
ATOM 819 O O . MET A 1 110 ? 0.497 0.680 -24.243 1.00 76.38 110 MET A O 1
ATOM 823 N N . THR A 1 111 ? -0.220 -1.453 -24.132 1.00 78.06 111 THR A N 1
ATOM 824 C CA . THR A 1 111 ? -1.423 -1.107 -23.366 1.00 78.06 111 THR A CA 1
ATOM 825 C C . THR A 1 111 ? -1.093 -0.881 -21.891 1.00 78.06 111 THR A C 1
ATOM 827 O O . THR A 1 111 ? -0.071 -1.366 -21.394 1.00 78.06 111 THR A O 1
ATOM 830 N N . GLY A 1 112 ? -1.970 -0.197 -21.153 1.00 73.88 112 GLY A N 1
ATOM 831 C CA . GLY A 1 112 ? -1.851 -0.104 -19.696 1.00 73.88 112 GLY A CA 1
ATOM 832 C C . GLY A 1 112 ? -1.722 -1.474 -19.018 1.00 73.88 112 GLY A C 1
ATOM 833 O O . GLY A 1 112 ? -0.890 -1.640 -18.125 1.00 73.88 112 GLY A O 1
ATOM 834 N N . ALA A 1 113 ? -2.474 -2.479 -19.483 1.00 66.56 113 ALA A N 1
ATOM 835 C CA . ALA A 1 113 ? -2.385 -3.852 -18.985 1.00 66.56 113 ALA A CA 1
ATOM 836 C C . ALA A 1 113 ? -1.006 -4.484 -19.235 1.00 66.56 113 ALA A C 1
ATOM 838 O O . ALA A 1 113 ? -0.440 -5.105 -18.332 1.00 66.56 113 ALA A O 1
ATOM 839 N N . ASP A 1 114 ? -0.438 -4.284 -20.425 1.00 78.00 114 ASP A N 1
ATOM 840 C CA . ASP A 1 114 ? 0.882 -4.818 -20.763 1.00 78.00 114 ASP A CA 1
ATOM 841 C C . ASP A 1 114 ? 1.985 -4.158 -19.920 1.00 78.00 114 ASP A C 1
ATOM 843 O O . ASP A 1 114 ? 2.903 -4.837 -19.460 1.00 78.00 114 ASP A O 1
ATOM 847 N N . ILE A 1 115 ? 1.885 -2.847 -19.657 1.00 77.94 115 ILE A N 1
ATOM 848 C CA . ILE A 1 115 ? 2.845 -2.119 -18.809 1.00 77.94 115 ILE A CA 1
ATOM 849 C C . ILE A 1 115 ? 2.767 -2.614 -17.355 1.00 77.94 115 ILE A C 1
ATOM 851 O O . ILE A 1 115 ? 3.804 -2.832 -16.726 1.00 77.94 115 ILE A O 1
ATOM 855 N N . ARG A 1 116 ? 1.562 -2.868 -16.823 1.00 83.69 116 ARG A N 1
ATOM 856 C CA . ARG A 1 116 ? 1.370 -3.459 -15.481 1.00 83.69 116 ARG A CA 1
ATOM 857 C C . ARG A 1 116 ? 2.013 -4.839 -15.347 1.00 83.69 116 ARG A C 1
ATOM 859 O O . ARG A 1 116 ? 2.518 -5.172 -14.273 1.00 83.69 116 ARG A O 1
ATOM 866 N N . ALA A 1 117 ? 1.990 -5.629 -16.420 1.00 80.38 117 ALA A N 1
ATOM 867 C CA . ALA A 1 117 ? 2.527 -6.986 -16.458 1.00 80.38 117 ALA A CA 1
ATOM 868 C C . ALA A 1 117 ? 4.066 -7.049 -16.508 1.00 80.38 117 ALA A C 1
ATOM 870 O O . ALA A 1 117 ? 4.630 -8.120 -16.289 1.00 80.38 117 ALA A O 1
ATOM 871 N N . LEU A 1 118 ? 4.757 -5.925 -16.748 1.00 76.31 118 LEU A N 1
ATOM 872 C CA . LEU A 1 118 ? 6.226 -5.864 -16.709 1.00 76.31 118 LEU A CA 1
ATOM 873 C C . LEU A 1 118 ? 6.796 -6.004 -15.287 1.00 76.31 118 LEU A C 1
ATOM 875 O O . LEU A 1 118 ? 7.959 -6.379 -15.122 1.00 76.31 118 LEU A O 1
ATOM 879 N N . VAL A 1 119 ? 5.997 -5.704 -14.261 1.00 74.00 119 VAL A N 1
ATOM 880 C CA . VAL A 1 119 ? 6.379 -5.847 -12.850 1.00 74.00 119 VAL A CA 1
ATOM 881 C C . VAL A 1 119 ? 6.067 -7.268 -12.377 1.00 74.00 119 VAL A C 1
ATOM 883 O O . VAL A 1 119 ? 5.083 -7.870 -12.792 1.00 74.00 119 VAL A O 1
ATOM 886 N N . THR A 1 120 ? 6.908 -7.835 -11.508 1.00 67.50 120 THR A N 1
ATOM 887 C CA . THR A 1 120 ? 6.659 -9.145 -10.883 1.00 67.50 120 THR A CA 1
ATOM 888 C C . THR A 1 120 ? 6.627 -9.005 -9.354 1.00 67.50 120 THR A C 1
ATOM 890 O O . THR A 1 120 ? 7.661 -8.661 -8.777 1.00 67.50 120 THR A O 1
ATOM 893 N N . PRO A 1 121 ? 5.489 -9.287 -8.684 1.00 71.56 121 PRO A N 1
ATOM 894 C CA . PRO A 1 121 ? 4.186 -9.622 -9.275 1.00 71.56 121 PRO A CA 1
ATOM 895 C C . PRO A 1 121 ? 3.582 -8.442 -10.074 1.00 71.56 121 PRO A C 1
ATOM 897 O O . PRO A 1 121 ? 3.940 -7.297 -9.794 1.00 71.56 121 PRO A O 1
ATOM 900 N N . PRO A 1 122 ? 2.687 -8.696 -11.055 1.00 67.75 122 PRO A N 1
ATOM 901 C CA . PRO A 1 122 ? 2.049 -7.637 -11.842 1.00 67.75 122 PRO A CA 1
ATOM 902 C C . PRO A 1 122 ? 1.352 -6.591 -10.974 1.00 67.75 122 PRO A C 1
ATOM 904 O O . PRO A 1 122 ? 0.783 -6.924 -9.932 1.00 67.75 122 PRO A O 1
ATOM 907 N N . ILE A 1 123 ? 1.354 -5.333 -11.423 1.00 71.62 123 ILE A N 1
ATOM 908 C CA . ILE A 1 123 ? 0.653 -4.246 -10.725 1.00 71.62 123 ILE A CA 1
ATOM 909 C C . ILE A 1 123 ? -0.848 -4.553 -10.716 1.00 71.62 123 ILE A C 1
ATOM 911 O O . ILE A 1 123 ? -1.507 -4.546 -11.760 1.00 71.62 123 ILE A O 1
ATOM 915 N N . GLY A 1 124 ? -1.378 -4.797 -9.519 1.00 67.44 124 GLY A N 1
ATOM 916 C CA . GLY A 1 124 ? -2.757 -5.206 -9.302 1.00 67.44 124 GLY A CA 1
ATOM 917 C C . GLY A 1 124 ? -3.802 -4.161 -9.715 1.00 67.44 124 GLY A C 1
ATOM 918 O O . GLY A 1 124 ? -3.501 -2.974 -9.900 1.00 67.44 124 GLY A O 1
ATOM 919 N N . PRO A 1 125 ? -5.068 -4.592 -9.858 1.00 70.25 125 PRO A N 1
ATOM 920 C CA . PRO A 1 125 ? -6.177 -3.721 -10.229 1.00 70.25 125 PRO A CA 1
ATOM 921 C C . PRO A 1 125 ? -6.545 -2.720 -9.129 1.00 70.25 125 PRO A C 1
ATOM 923 O O . PRO A 1 125 ? -7.432 -1.912 -9.356 1.00 70.25 125 PRO A O 1
ATOM 926 N N . ASP A 1 126 ? -5.913 -2.767 -7.962 1.00 69.56 126 ASP A N 1
ATOM 927 C CA . ASP A 1 126 ? -6.026 -1.834 -6.842 1.00 69.56 126 ASP A CA 1
ATOM 928 C C . ASP A 1 126 ? -5.110 -0.607 -6.984 1.00 69.56 126 ASP A C 1
ATOM 930 O O . ASP A 1 126 ? -5.160 0.288 -6.144 1.00 69.56 126 ASP A O 1
ATOM 934 N N . ARG A 1 127 ? -4.302 -0.526 -8.050 1.00 73.06 127 ARG A N 1
ATOM 935 C CA . ARG A 1 127 ? -3.419 0.611 -8.350 1.00 73.06 127 ARG A CA 1
ATOM 936 C C . ARG A 1 127 ? -3.748 1.232 -9.705 1.00 73.06 127 ARG A C 1
ATOM 938 O O . ARG A 1 127 ? -4.064 0.524 -10.657 1.00 73.06 127 ARG A O 1
ATOM 945 N N . ASP A 1 128 ? -3.682 2.546 -9.802 1.00 80.62 128 ASP A N 1
ATOM 946 C CA . ASP A 1 128 ? -3.627 3.325 -11.030 1.00 80.62 128 ASP A CA 1
ATOM 947 C C . ASP A 1 128 ? -2.193 3.473 -11.525 1.00 80.62 128 ASP A C 1
ATOM 949 O O . ASP A 1 128 ? -1.245 3.421 -10.747 1.00 80.62 128 ASP A O 1
ATOM 953 N N . LEU A 1 129 ? -2.050 3.610 -12.839 1.00 80.19 129 LEU A N 1
ATOM 954 C CA . LEU A 1 129 ? -0.782 3.756 -13.539 1.00 80.19 129 LEU A CA 1
ATOM 955 C C . LEU A 1 129 ? -0.787 5.121 -14.227 1.00 80.19 129 LEU A C 1
ATOM 957 O O . LEU A 1 129 ? -1.768 5.468 -14.880 1.00 80.19 129 LEU A O 1
ATOM 961 N N . PHE A 1 130 ? 0.294 5.878 -14.094 1.00 80.81 130 PHE A N 1
ATOM 962 C CA . PHE A 1 130 ? 0.436 7.212 -14.677 1.00 80.81 130 PHE A CA 1
ATOM 963 C C . PHE A 1 130 ? 1.786 7.311 -15.398 1.00 80.81 130 PHE A C 1
ATOM 965 O O . PHE A 1 130 ? 2.776 6.801 -14.863 1.00 80.81 130 PHE A O 1
ATOM 972 N N . PRO A 1 131 ? 1.866 7.936 -16.587 1.00 80.12 131 PRO A N 1
ATOM 973 C CA . PRO A 1 131 ? 3.137 8.331 -17.171 1.00 80.12 131 PRO A CA 1
ATOM 974 C C . PRO A 1 131 ? 3.640 9.582 -16.445 1.00 80.12 131 PRO A C 1
ATOM 976 O O . PRO A 1 131 ? 2.844 10.438 -16.085 1.00 80.12 131 PRO A O 1
ATOM 979 N N . VAL A 1 132 ? 4.948 9.716 -16.262 1.00 70.44 132 VAL A N 1
ATOM 980 C CA . VAL A 1 132 ? 5.559 10.964 -15.794 1.00 70.44 132 VAL A CA 1
ATOM 981 C C . VAL A 1 132 ? 5.872 11.803 -17.026 1.00 70.44 132 VAL A C 1
ATOM 983 O O . VAL A 1 132 ? 6.781 11.471 -17.797 1.00 70.44 132 VAL A O 1
ATOM 986 N N . VAL A 1 133 ? 5.120 12.879 -17.236 1.00 66.50 133 VAL A N 1
ATOM 987 C CA . VAL A 1 133 ? 5.350 13.802 -18.351 1.00 66.50 133 VAL A CA 1
ATOM 988 C C . VAL A 1 133 ? 6.196 14.979 -17.863 1.00 66.50 133 VAL A C 1
ATOM 990 O O . VAL A 1 133 ? 5.858 15.670 -16.910 1.00 66.50 133 VAL A O 1
ATOM 993 N N . ALA A 1 134 ? 7.327 15.245 -18.520 1.00 42.84 134 ALA A N 1
ATOM 994 C CA . ALA A 1 134 ? 8.140 16.417 -18.200 1.00 42.84 134 ALA A CA 1
ATOM 995 C C . ALA A 1 134 ? 7.463 17.701 -18.722 1.00 42.84 134 ALA A C 1
ATOM 997 O O . ALA A 1 134 ? 7.473 17.964 -19.925 1.00 42.84 134 ALA A O 1
ATOM 998 N N . GLY A 1 135 ? 6.890 18.513 -17.830 1.00 43.66 135 GLY A N 1
ATOM 999 C CA . GLY A 1 135 ? 6.285 19.807 -18.168 1.00 43.66 135 GLY A CA 1
ATOM 1000 C C . GLY A 1 135 ? 5.172 20.225 -17.197 1.00 43.66 135 GLY A C 1
ATOM 1001 O O . GLY A 1 135 ? 4.908 19.514 -16.237 1.00 43.66 135 GLY A O 1
ATOM 1002 N N . PRO A 1 136 ? 4.504 21.371 -17.423 1.00 38.25 136 PRO A N 1
ATOM 1003 C CA . PRO A 1 136 ? 3.412 21.867 -16.575 1.00 38.25 136 PRO A CA 1
ATOM 1004 C C . PRO A 1 136 ? 2.065 21.153 -16.812 1.00 38.25 136 PRO A C 1
ATOM 1006 O O . PRO A 1 136 ? 1.031 21.666 -16.397 1.00 38.25 136 PRO A O 1
ATOM 1009 N N . ALA A 1 137 ? 2.058 20.039 -17.548 1.00 45.47 137 ALA A N 1
ATOM 1010 C CA . ALA A 1 137 ? 0.851 19.287 -17.871 1.00 45.47 137 ALA A CA 1
ATOM 1011 C C . ALA A 1 137 ? 0.611 18.202 -16.815 1.00 45.47 137 ALA A C 1
ATOM 1013 O O . ALA A 1 137 ? 1.562 17.559 -16.380 1.00 45.47 137 ALA A O 1
ATOM 1014 N N . ASP A 1 138 ? -0.649 18.004 -16.433 1.00 45.66 138 ASP A N 1
ATOM 1015 C CA . ASP A 1 138 ? -1.032 16.975 -15.469 1.00 45.66 138 ASP A CA 1
ATOM 1016 C C . ASP A 1 138 ? -0.789 15.565 -16.035 1.00 45.66 138 ASP A C 1
ATOM 1018 O O . ASP A 1 138 ? -1.097 15.283 -17.199 1.00 45.66 138 ASP A O 1
ATOM 1022 N N . ASP A 1 139 ? -0.279 14.662 -15.197 1.00 62.88 139 ASP A N 1
ATOM 1023 C CA . ASP A 1 139 ? -0.104 13.254 -15.547 1.00 62.88 139 ASP A CA 1
ATOM 1024 C C . ASP A 1 139 ? -1.481 12.575 -15.688 1.00 62.88 139 ASP A C 1
ATOM 1026 O O . ASP A 1 139 ? -2.261 12.473 -14.736 1.00 62.88 139 ASP A O 1
ATOM 1030 N N . VAL A 1 140 ? -1.800 12.096 -16.893 1.00 68.81 140 VAL A N 1
ATOM 1031 C CA . VAL A 1 140 ? -3.092 11.456 -17.189 1.00 68.81 140 VAL A CA 1
ATOM 1032 C C . VAL A 1 140 ? -3.035 9.967 -16.856 1.00 68.81 140 VAL A C 1
ATOM 1034 O O . VAL A 1 140 ? -2.148 9.248 -17.312 1.00 68.81 140 VAL A O 1
ATOM 1037 N N . LYS A 1 141 ? -4.015 9.487 -16.083 1.00 75.62 141 LYS A N 1
ATOM 1038 C CA . LYS A 1 141 ? -4.188 8.065 -15.751 1.00 75.62 141 LYS A CA 1
ATOM 1039 C C . LYS A 1 141 ? -4.249 7.194 -17.010 1.00 75.62 141 LYS A C 1
ATOM 1041 O O . LYS A 1 141 ? -5.043 7.467 -17.905 1.00 75.62 141 LYS A O 1
ATOM 1046 N N . VAL A 1 142 ? -3.486 6.103 -17.007 1.00 78.31 142 VAL A N 1
ATOM 1047 C CA . VAL A 1 142 ? -3.496 5.053 -18.033 1.00 78.31 142 VAL A CA 1
ATOM 1048 C C . VAL A 1 142 ? -4.506 3.973 -17.648 1.00 78.31 142 VAL A C 1
ATOM 1050 O O . VAL A 1 142 ? -4.342 3.264 -16.648 1.00 78.31 142 VAL A O 1
ATOM 1053 N N . GLY A 1 143 ? -5.565 3.844 -18.439 1.00 71.06 143 GLY A N 1
ATOM 1054 C CA . GLY A 1 143 ? -6.487 2.717 -18.418 1.00 71.06 143 GLY A CA 1
ATOM 1055 C C . GLY A 1 143 ? -5.876 1.457 -19.033 1.00 71.06 143 GLY A C 1
ATOM 1056 O O . GLY A 1 143 ? -4.947 1.509 -19.833 1.00 71.06 143 GLY A O 1
ATOM 1057 N N . ASP A 1 144 ? -6.418 0.291 -18.684 1.00 65.00 144 ASP A N 1
ATOM 1058 C CA . ASP A 1 144 ? -5.838 -0.999 -19.085 1.00 65.00 144 ASP A CA 1
ATOM 1059 C C . ASP A 1 144 ? -5.815 -1.216 -20.609 1.00 65.00 144 ASP A C 1
ATOM 1061 O O . ASP A 1 144 ? -4.929 -1.905 -21.105 1.00 65.00 144 ASP A O 1
ATOM 1065 N N . ALA A 1 145 ? -6.746 -0.604 -21.348 1.00 72.38 145 ALA A N 1
ATOM 1066 C CA . ALA A 1 145 ? -6.824 -0.673 -22.810 1.00 72.38 145 ALA A CA 1
ATOM 1067 C C . ALA A 1 145 ? -6.137 0.506 -23.525 1.00 72.38 145 ALA A C 1
ATOM 1069 O O . ALA A 1 145 ? -6.079 0.516 -24.756 1.00 72.38 145 ALA A O 1
ATOM 1070 N N . ASP A 1 146 ? -5.636 1.498 -22.784 1.00 68.31 146 ASP A N 1
ATOM 1071 C CA . ASP A 1 146 ? -5.044 2.693 -23.380 1.00 68.31 146 ASP A CA 1
ATOM 1072 C C . ASP A 1 146 ? -3.697 2.338 -24.005 1.00 68.31 146 ASP A C 1
ATOM 1074 O O . ASP A 1 146 ? -2.815 1.806 -23.332 1.00 68.31 146 ASP A O 1
ATOM 1078 N N . ALA A 1 147 ? -3.540 2.628 -25.296 1.00 76.44 147 ALA A N 1
ATOM 1079 C CA . ALA A 1 147 ? -2.300 2.400 -26.026 1.00 76.44 147 ALA A CA 1
ATOM 1080 C C . ALA A 1 147 ? -1.334 3.570 -25.799 1.00 76.44 147 ALA A C 1
ATOM 1082 O O . ALA A 1 147 ? -1.596 4.692 -26.234 1.00 76.44 147 ALA A O 1
ATOM 1083 N N . 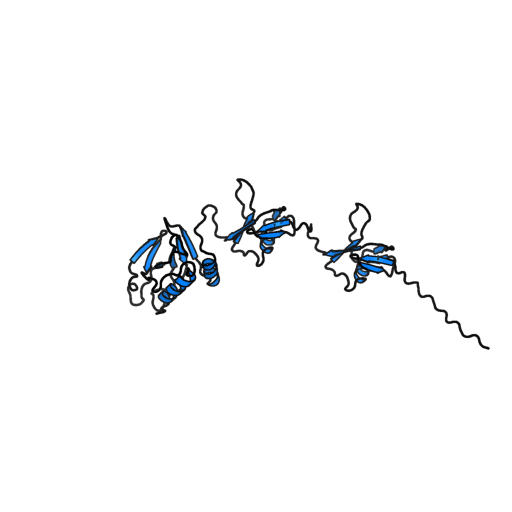ILE A 1 148 ? -0.210 3.304 -25.133 1.00 79.38 148 ILE A N 1
ATOM 1084 C CA . ILE A 1 148 ? 0.785 4.314 -24.767 1.00 79.38 148 ILE A CA 1
ATOM 1085 C C . ILE A 1 148 ? 2.039 4.146 -25.618 1.00 79.38 148 ILE A C 1
ATOM 1087 O O . ILE A 1 148 ? 2.635 3.070 -25.634 1.00 79.38 148 ILE A O 1
ATOM 1091 N N . GLU A 1 149 ? 2.462 5.214 -26.299 1.00 79.69 149 GLU A N 1
ATOM 1092 C CA . GLU A 1 149 ? 3.745 5.261 -27.006 1.00 79.69 149 GLU A CA 1
ATOM 1093 C C . GLU A 1 149 ? 4.904 5.357 -25.997 1.00 79.69 149 GLU A C 1
ATOM 1095 O O . GLU A 1 149 ? 4.947 6.253 -25.152 1.00 79.69 149 GLU A O 1
ATOM 1100 N N . LEU A 1 150 ? 5.859 4.435 -26.088 1.00 77.25 150 LEU A N 1
ATOM 1101 C CA . LEU A 1 150 ? 7.000 4.306 -25.187 1.00 77.25 150 LEU A CA 1
ATOM 1102 C C . LEU A 1 150 ? 8.283 4.769 -25.875 1.00 77.25 150 LEU A C 1
ATOM 1104 O O . LEU A 1 150 ? 8.551 4.424 -27.025 1.00 77.25 150 LEU A O 1
ATOM 1108 N N . LYS A 1 151 ? 9.108 5.527 -25.148 1.00 78.94 151 LYS A N 1
ATOM 1109 C CA . LYS A 1 151 ? 10.409 6.038 -25.603 1.00 78.94 151 LYS A CA 1
ATOM 1110 C C . LYS A 1 151 ? 11.488 5.697 -24.574 1.00 78.94 151 LYS A C 1
ATOM 1112 O O . LYS A 1 151 ? 11.164 5.495 -23.403 1.00 78.94 151 LYS A O 1
ATOM 1117 N N . PRO A 1 152 ? 12.772 5.607 -24.962 1.00 73.88 152 PRO A N 1
ATOM 1118 C CA . PRO A 1 152 ? 13.845 5.390 -23.998 1.00 73.88 152 PRO A CA 1
ATOM 1119 C C . PRO A 1 152 ? 13.828 6.482 -22.924 1.00 73.88 152 PRO A C 1
ATOM 1121 O O . PRO A 1 152 ? 13.883 7.667 -23.245 1.00 73.88 152 PRO A O 1
ATOM 1124 N N . GLY A 1 153 ? 13.722 6.077 -21.661 1.00 68.81 153 GLY A N 1
ATOM 1125 C CA . GLY A 1 153 ? 13.519 6.979 -20.532 1.00 68.81 153 GLY A CA 1
ATOM 1126 C C . GLY A 1 153 ? 12.057 7.328 -20.246 1.00 68.81 153 GLY A C 1
ATOM 1127 O O . GLY A 1 153 ? 11.825 8.239 -19.470 1.00 68.81 153 GLY A O 1
ATOM 1128 N N . SER A 1 154 ? 11.055 6.654 -20.824 1.00 78.12 154 SER A N 1
ATOM 1129 C CA . SER A 1 154 ? 9.673 6.790 -20.342 1.00 78.12 154 SER A CA 1
ATOM 1130 C C . SER A 1 154 ? 9.594 6.356 -18.877 1.00 78.12 154 SER A C 1
ATOM 1132 O O . SER A 1 154 ? 10.057 5.275 -18.511 1.00 78.12 154 SER A O 1
ATOM 1134 N N . HIS A 1 155 ? 8.999 7.194 -18.038 1.00 79.25 155 HIS A N 1
ATOM 1135 C CA . HIS A 1 155 ? 8.810 6.922 -16.619 1.00 79.25 155 HIS A CA 1
ATOM 1136 C C . HIS A 1 155 ? 7.322 6.736 -16.344 1.00 79.25 155 HIS A C 1
ATOM 1138 O O . HIS A 1 155 ? 6.493 7.480 -16.858 1.00 79.25 155 HIS A O 1
ATOM 1144 N N . PHE A 1 156 ? 7.002 5.758 -15.513 1.00 82.81 156 PHE A N 1
ATOM 1145 C CA . PHE A 1 156 ? 5.674 5.508 -14.991 1.00 82.81 156 PHE A CA 1
ATOM 1146 C C . PHE A 1 156 ? 5.752 5.381 -13.478 1.00 82.81 156 PHE A C 1
ATOM 1148 O O . PHE A 1 156 ? 6.767 4.955 -12.916 1.00 82.81 156 PHE A O 1
ATOM 1155 N N . PHE A 1 157 ? 4.652 5.694 -12.817 1.00 79.25 157 PHE A N 1
ATOM 1156 C CA . PHE A 1 157 ? 4.460 5.326 -11.426 1.00 79.25 157 PHE A CA 1
ATOM 1157 C C . PHE A 1 157 ? 3.097 4.676 -11.252 1.00 79.25 157 PHE A C 1
ATOM 1159 O O . PHE A 1 157 ? 2.125 5.011 -11.934 1.00 79.25 157 PHE A O 1
ATOM 1166 N N . SER A 1 158 ? 3.046 3.709 -10.346 1.00 75.75 158 SER A N 1
ATOM 1167 C CA . SER A 1 158 ? 1.822 3.092 -9.890 1.00 75.75 158 SER A CA 1
ATOM 1168 C C . SER A 1 158 ? 1.441 3.681 -8.538 1.00 75.75 158 SER A C 1
ATOM 1170 O O . SER A 1 158 ? 2.260 3.793 -7.622 1.00 75.75 158 SER A O 1
ATOM 1172 N N . ALA A 1 159 ? 0.178 4.032 -8.369 1.00 66.44 159 ALA A N 1
ATOM 1173 C CA . ALA A 1 159 ? -0.339 4.557 -7.116 1.00 66.44 159 ALA A CA 1
ATOM 1174 C C . ALA A 1 159 ? -1.668 3.873 -6.789 1.00 66.44 159 ALA A C 1
ATOM 1176 O O . ALA A 1 159 ? -2.386 3.544 -7.717 1.00 66.44 159 ALA A O 1
ATOM 1177 N N . PRO A 1 160 ? -2.029 3.612 -5.526 1.00 63.41 160 PRO A N 1
ATOM 1178 C CA . PRO A 1 160 ? -3.330 3.023 -5.194 1.00 63.41 160 PRO A CA 1
ATOM 1179 C C . PRO A 1 160 ? -4.506 3.744 -5.892 1.00 63.41 160 PRO A C 1
ATOM 1181 O O . PRO A 1 160 ? -4.506 4.967 -5.978 1.00 63.41 160 PRO A O 1
ATOM 1184 N N . LYS A 1 161 ? -5.509 3.003 -6.389 1.00 57.38 161 LYS A N 1
ATOM 1185 C CA . LYS A 1 161 ? -6.704 3.516 -7.103 1.00 57.38 161 LYS A CA 1
ATOM 1186 C C . LYS A 1 161 ? -7.517 4.521 -6.296 1.00 57.38 161 LYS A C 1
ATOM 1188 O O . LYS A 1 161 ? -8.298 5.294 -6.842 1.00 57.38 161 LYS A O 1
ATOM 1193 N N . THR A 1 162 ? -7.333 4.521 -4.988 1.00 46.78 162 THR A N 1
ATOM 1194 C CA . THR A 1 162 ? -7.797 5.567 -4.090 1.00 46.78 162 THR A CA 1
ATOM 1195 C C . THR A 1 162 ? -6.830 6.751 -4.106 1.00 46.78 162 THR A C 1
ATOM 1197 O O . THR A 1 162 ? -6.158 7.005 -3.110 1.00 46.78 162 THR A O 1
ATOM 1200 N N . ILE A 1 163 ? -6.765 7.492 -5.221 1.00 40.16 163 ILE A N 1
ATOM 1201 C CA . ILE A 1 163 ? -6.191 8.847 -5.239 1.00 40.16 163 ILE A CA 1
ATOM 1202 C C . ILE A 1 163 ? -7.080 9.793 -6.059 1.00 40.16 163 ILE A C 1
ATOM 1204 O O . ILE A 1 163 ? -7.135 9.733 -7.284 1.00 40.16 163 ILE A O 1
ATOM 1208 N N . ASN A 1 164 ? -7.733 10.714 -5.347 1.00 33.16 164 ASN A N 1
ATOM 1209 C CA . ASN A 1 164 ? -8.109 12.022 -5.876 1.00 33.16 164 ASN A CA 1
ATOM 1210 C C . ASN A 1 164 ? -6.820 12.854 -6.040 1.00 33.16 164 ASN A C 1
ATOM 1212 O O . ASN A 1 164 ? -6.067 12.966 -5.068 1.00 33.16 164 ASN A O 1
ATOM 1216 N N . PRO A 1 165 ? -6.537 13.455 -7.208 1.00 34.44 165 PRO A N 1
ATOM 1217 C CA . PRO A 1 165 ? -5.379 14.325 -7.374 1.00 34.44 165 PRO A CA 1
ATOM 1218 C C . PRO A 1 165 ? -5.611 15.642 -6.618 1.00 34.44 165 PRO A C 1
ATOM 1220 O O . PRO A 1 165 ? -6.620 16.309 -6.842 1.00 34.44 165 PRO A O 1
ATOM 1223 N N . GLY A 1 166 ? -4.687 16.015 -5.725 1.00 32.81 166 GLY A N 1
ATOM 1224 C CA . GLY A 1 166 ? -4.663 17.339 -5.081 1.00 32.81 166 GLY A CA 1
ATOM 1225 C C . GLY A 1 166 ? -4.401 17.367 -3.573 1.00 32.81 166 GLY A C 1
ATOM 1226 O O . GLY A 1 166 ? -4.112 18.433 -3.042 1.00 32.81 166 GLY A O 1
ATOM 1227 N N . ASP A 1 167 ? -4.437 16.233 -2.877 1.00 37.12 167 ASP A N 1
ATOM 1228 C CA . ASP A 1 167 ? -4.127 16.176 -1.447 1.00 37.12 167 ASP A CA 1
ATOM 1229 C C . ASP A 1 167 ? -3.236 14.954 -1.228 1.00 37.12 167 ASP A C 1
ATOM 1231 O O . ASP A 1 167 ? -3.674 13.818 -1.423 1.00 37.12 167 ASP A O 1
ATOM 1235 N N . SER A 1 168 ? -1.961 15.146 -0.877 1.00 42.00 168 SER A N 1
ATOM 1236 C CA . SER A 1 168 ? -1.168 14.065 -0.292 1.00 42.00 168 SER A CA 1
ATOM 1237 C C . SER A 1 168 ? -1.756 13.800 1.089 1.00 42.00 168 SER A C 1
ATOM 1239 O O . SER A 1 168 ? -1.258 14.243 2.131 1.00 42.00 168 SER A O 1
ATOM 1241 N N . GLY A 1 169 ? -2.891 13.102 1.069 1.00 52.16 169 GLY A N 1
ATOM 1242 C CA . GLY A 1 169 ? -3.541 12.566 2.235 1.00 52.16 169 GLY A CA 1
ATOM 1243 C C . GLY A 1 169 ? -2.500 11.821 3.064 1.00 52.16 169 GLY A C 1
ATOM 1244 O O . GLY A 1 169 ? -1.503 11.315 2.533 1.00 52.16 169 GLY A O 1
ATOM 1245 N N . PRO A 1 170 ? -2.660 11.830 4.384 1.00 64.50 170 PRO A N 1
ATOM 1246 C CA . PRO A 1 170 ? -1.684 11.208 5.254 1.00 64.50 170 PRO A CA 1
ATOM 1247 C C . PRO A 1 170 ? -1.457 9.741 4.865 1.00 64.50 170 PRO A C 1
ATOM 1249 O O . PRO A 1 170 ? -2.402 9.045 4.508 1.00 64.50 170 PRO A O 1
ATOM 1252 N N . ARG A 1 171 ? -0.198 9.291 4.910 1.00 73.38 171 ARG A N 1
ATOM 1253 C CA . ARG A 1 171 ? 0.199 7.896 4.669 1.00 73.38 171 ARG A CA 1
ATOM 1254 C C . ARG A 1 171 ? 0.702 7.249 5.949 1.00 73.38 171 ARG A C 1
ATOM 1256 O O . ARG A 1 171 ? 1.198 7.942 6.838 1.00 73.38 171 ARG A O 1
ATOM 1263 N N . LEU A 1 172 ? 0.585 5.927 6.011 1.00 79.50 172 LEU A N 1
ATOM 1264 C CA . LEU A 1 172 ? 1.144 5.121 7.088 1.00 79.50 172 LEU A CA 1
ATOM 1265 C C . LEU A 1 172 ? 2.554 4.636 6.713 1.00 79.50 172 LEU A C 1
ATOM 1267 O O . LEU A 1 172 ? 2.909 4.615 5.534 1.00 79.50 172 LEU A O 1
ATOM 1271 N N . PRO A 1 173 ? 3.379 4.245 7.695 1.00 78.94 173 PRO A N 1
ATOM 1272 C CA . PRO A 1 173 ? 4.568 3.444 7.443 1.00 78.94 173 PRO A CA 1
ATOM 1273 C C . PRO A 1 173 ? 4.224 2.146 6.698 1.00 78.94 173 PRO A C 1
ATOM 1275 O O . PRO A 1 173 ? 3.215 1.508 6.993 1.00 78.94 173 PRO A O 1
ATOM 1278 N N . GLU A 1 174 ? 5.109 1.721 5.794 1.00 71.62 174 GLU A N 1
ATOM 1279 C CA . GLU A 1 174 ? 4.941 0.526 4.946 1.00 71.62 174 GLU A CA 1
ATOM 1280 C C . GLU A 1 174 ? 4.565 -0.729 5.751 1.00 71.62 174 GLU A C 1
ATOM 1282 O O . GLU A 1 174 ? 3.629 -1.436 5.394 1.00 71.62 174 GLU A O 1
ATOM 1287 N N . ALA A 1 175 ? 5.211 -0.954 6.900 1.00 61.31 175 ALA A N 1
ATOM 1288 C CA . ALA A 1 175 ? 4.934 -2.107 7.760 1.00 61.31 175 ALA A CA 1
ATOM 1289 C C . ALA A 1 175 ? 3.486 -2.152 8.299 1.00 61.31 175 ALA A C 1
ATOM 1291 O O . ALA A 1 175 ? 2.934 -3.235 8.503 1.00 61.31 175 ALA A O 1
ATOM 1292 N N . ASP A 1 176 ? 2.856 -0.995 8.532 1.00 74.19 176 ASP A N 1
ATOM 1293 C CA . ASP A 1 176 ? 1.453 -0.941 8.953 1.00 74.19 176 ASP A CA 1
ATOM 1294 C C . ASP A 1 176 ? 0.515 -1.211 7.775 1.00 74.19 176 ASP A C 1
ATOM 1296 O O . ASP A 1 176 ? -0.463 -1.942 7.931 1.00 74.19 176 ASP A O 1
ATOM 1300 N N . GLU A 1 177 ? 0.824 -0.668 6.594 1.00 75.62 177 GLU A N 1
ATOM 1301 C CA . GLU A 1 177 ? 0.058 -0.923 5.367 1.00 75.62 177 GLU A CA 1
ATOM 1302 C C . GLU A 1 177 ? 0.095 -2.417 5.003 1.00 75.62 177 GLU A C 1
ATOM 1304 O O . GLU A 1 177 ? -0.954 -3.017 4.755 1.00 75.62 177 GLU A O 1
ATOM 1309 N N . GLU A 1 178 ? 1.272 -3.050 5.075 1.00 63.25 178 GLU A N 1
ATOM 1310 C CA . GLU A 1 178 ? 1.447 -4.494 4.883 1.00 63.25 178 GLU A CA 1
ATOM 1311 C C . GLU A 1 178 ? 0.630 -5.314 5.889 1.00 63.25 178 GLU A C 1
ATOM 1313 O O . GLU A 1 178 ? -0.056 -6.268 5.509 1.00 63.25 178 GLU A O 1
ATOM 1318 N N . TYR A 1 179 ? 0.659 -4.942 7.175 1.00 74.06 179 TYR A N 1
ATOM 1319 C CA . TYR A 1 179 ? -0.129 -5.615 8.208 1.00 74.06 179 TYR A CA 1
ATOM 1320 C C . TYR A 1 179 ? -1.633 -5.523 7.924 1.00 74.06 179 TYR A C 1
ATOM 1322 O O . TYR A 1 179 ? -2.341 -6.532 7.997 1.00 74.06 179 TYR A O 1
ATOM 1330 N N . LEU A 1 180 ? -2.132 -4.326 7.606 1.00 74.81 180 LEU A N 1
ATOM 1331 C CA . LEU A 1 180 ? -3.552 -4.080 7.353 1.00 74.81 180 LEU A CA 1
ATOM 1332 C C . LEU A 1 180 ? -4.029 -4.850 6.116 1.00 74.81 180 LEU A C 1
ATOM 1334 O O . LEU A 1 180 ? -5.071 -5.509 6.180 1.00 74.81 180 LEU A O 1
ATOM 1338 N N . ALA A 1 181 ? -3.228 -4.856 5.046 1.00 63.69 181 ALA A N 1
ATOM 1339 C CA . ALA A 1 181 ? -3.485 -5.636 3.839 1.00 63.69 181 ALA A CA 1
ATOM 1340 C C . ALA A 1 181 ? -3.512 -7.145 4.132 1.00 63.69 181 ALA A C 1
ATOM 1342 O O . ALA A 1 181 ? -4.471 -7.829 3.774 1.00 63.69 181 ALA A O 1
ATOM 1343 N N . ALA A 1 182 ? -2.520 -7.664 4.864 1.00 59.59 182 ALA A N 1
ATOM 1344 C CA . ALA A 1 182 ? -2.454 -9.078 5.238 1.00 59.59 182 ALA A CA 1
ATOM 1345 C C . ALA A 1 182 ? -3.622 -9.522 6.137 1.00 59.59 182 ALA A C 1
ATOM 1347 O O . ALA A 1 182 ? -4.006 -10.694 6.129 1.00 59.59 182 ALA A O 1
ATOM 1348 N N . LYS A 1 183 ? -4.192 -8.607 6.930 1.00 72.25 183 LYS A N 1
ATOM 1349 C CA . LYS A 1 183 ? -5.373 -8.863 7.769 1.00 72.25 183 LYS A CA 1
ATOM 1350 C C . LYS A 1 183 ? -6.703 -8.590 7.068 1.00 72.25 183 LYS A C 1
ATOM 1352 O O . LYS A 1 183 ? -7.738 -8.898 7.656 1.00 72.25 183 LYS A O 1
ATOM 1357 N N . GLY A 1 184 ? -6.687 -8.043 5.851 1.00 78.00 184 GLY A N 1
ATOM 1358 C CA . GLY A 1 184 ? -7.894 -7.637 5.132 1.00 78.00 184 GLY A CA 1
ATOM 1359 C C . GLY A 1 184 ? -8.684 -6.549 5.865 1.00 78.00 184 GLY A C 1
ATOM 1360 O O . GLY A 1 184 ? -9.910 -6.527 5.787 1.00 78.00 184 GLY A O 1
ATOM 1361 N N . ILE A 1 185 ? -8.004 -5.687 6.629 1.00 79.31 185 ILE A N 1
ATOM 1362 C CA . ILE A 1 185 ? -8.650 -4.603 7.375 1.00 79.31 185 ILE A CA 1
ATOM 1363 C C . ILE A 1 185 ? -8.864 -3.435 6.417 1.00 79.31 185 ILE A C 1
ATOM 1365 O O . ILE A 1 185 ? -7.906 -2.801 5.984 1.00 79.31 185 ILE A O 1
ATOM 1369 N N . SER A 1 186 ? -10.125 -3.139 6.110 1.00 80.56 186 SER A N 1
ATOM 1370 C CA . SER A 1 186 ? -10.484 -1.959 5.326 1.00 80.56 186 SER A CA 1
ATOM 1371 C C . SER A 1 186 ? -10.381 -0.713 6.203 1.00 80.56 186 SER A C 1
ATOM 1373 O O . SER A 1 186 ? -10.940 -0.685 7.302 1.00 80.56 186 SER A O 1
ATOM 1375 N N . TYR A 1 187 ? -9.676 0.316 5.736 1.00 88.00 187 TYR A N 1
ATOM 1376 C CA . TYR A 1 187 ? -9.452 1.527 6.520 1.00 88.00 187 TYR A CA 1
ATOM 1377 C C . TYR A 1 187 ? -9.481 2.808 5.687 1.00 88.00 187 TYR A C 1
ATOM 1379 O O . TYR A 1 187 ? -9.397 2.789 4.462 1.00 88.00 187 TYR A O 1
ATOM 1387 N N . GLU A 1 188 ? -9.601 3.928 6.390 1.00 86.06 188 GLU A N 1
ATOM 1388 C CA . GLU A 1 188 ? -9.569 5.288 5.864 1.00 86.06 188 GLU A CA 1
ATOM 1389 C C . GLU A 1 188 ? -8.611 6.138 6.707 1.00 86.06 188 GLU A C 1
ATOM 1391 O O . GLU A 1 188 ? -8.485 5.925 7.916 1.00 86.06 188 GLU A O 1
ATOM 1396 N N . LEU A 1 189 ? -7.940 7.103 6.077 1.00 86.06 189 LEU A N 1
ATOM 1397 C CA . LEU A 1 189 ? -7.094 8.081 6.756 1.00 86.06 189 LEU A CA 1
ATOM 1398 C C . LEU A 1 189 ? -7.650 9.482 6.519 1.00 86.06 189 LEU A C 1
ATOM 1400 O O . LEU A 1 189 ? -7.756 9.923 5.377 1.00 86.06 189 LEU A O 1
ATOM 1404 N N . LEU A 1 190 ? -7.969 10.196 7.596 1.00 82.12 190 LEU A N 1
ATOM 1405 C CA . LEU A 1 190 ? -8.493 11.558 7.538 1.00 82.12 190 LEU A CA 1
ATOM 1406 C C . LEU A 1 190 ? -7.515 12.533 8.181 1.00 82.12 190 LEU A C 1
ATOM 1408 O O . LEU A 1 190 ? -7.029 12.316 9.291 1.00 82.12 190 LEU A O 1
ATOM 1412 N N . ARG A 1 191 ? -7.226 13.634 7.488 1.00 79.06 191 ARG A N 1
ATOM 1413 C CA . ARG A 1 191 ? -6.366 14.696 8.012 1.00 79.06 191 ARG A CA 1
ATOM 1414 C C . ARG A 1 191 ? -7.146 15.532 9.031 1.00 79.06 191 ARG A C 1
ATOM 1416 O O . ARG A 1 191 ? -8.156 16.143 8.696 1.00 79.06 191 ARG A O 1
ATOM 1423 N N . GLY A 1 192 ? -6.671 15.555 10.272 1.00 71.50 192 GLY A N 1
ATOM 1424 C CA . GLY A 1 192 ? -7.093 16.501 11.301 1.00 71.50 192 GLY A CA 1
ATOM 1425 C C . GLY A 1 192 ? -6.239 17.772 11.290 1.00 71.50 192 GLY A C 1
ATOM 1426 O O . GLY A 1 192 ? -5.344 17.937 10.461 1.00 71.50 192 GLY A O 1
ATOM 1427 N N . ALA A 1 193 ? -6.491 18.677 12.239 1.00 71.88 193 ALA A N 1
ATOM 1428 C CA . ALA A 1 193 ? -5.765 19.949 12.333 1.00 71.88 193 ALA A CA 1
ATOM 1429 C C . ALA A 1 193 ? -4.265 19.771 12.649 1.00 71.88 193 ALA A C 1
ATOM 1431 O O . ALA A 1 193 ? -3.432 20.504 12.126 1.00 71.88 193 ALA A O 1
ATOM 1432 N N . SER A 1 194 ? -3.920 18.795 13.495 1.00 71.25 194 SER A N 1
ATOM 1433 C CA . SER A 1 194 ? -2.538 18.510 13.924 1.00 71.25 194 SER A CA 1
ATOM 1434 C C . SER A 1 194 ? -2.201 17.017 13.978 1.00 71.25 194 SER A C 1
ATOM 1436 O O . SER A 1 194 ? -1.128 16.638 14.440 1.00 71.25 194 SER A O 1
ATOM 1438 N N . GLU A 1 195 ? -3.134 16.165 13.568 1.00 77.81 195 GLU A N 1
ATOM 1439 C CA . GLU A 1 195 ? -3.058 14.712 13.696 1.00 77.81 195 GLU A CA 1
ATOM 1440 C C . GLU A 1 195 ? -3.741 14.049 12.503 1.00 77.81 195 GLU A C 1
ATOM 1442 O O . GLU A 1 195 ? -4.438 14.702 11.722 1.00 77.81 195 GLU A O 1
ATOM 1447 N N . VAL A 1 196 ? -3.536 12.746 12.362 1.00 87.88 196 VAL A N 1
ATOM 1448 C CA . VAL A 1 196 ? -4.208 11.932 11.350 1.00 87.88 196 VAL A CA 1
ATOM 1449 C C . VAL A 1 196 ? -5.140 10.971 12.064 1.00 87.88 196 VAL A C 1
ATOM 1451 O O . VAL A 1 196 ? -4.734 10.297 13.005 1.00 87.88 196 VAL A O 1
ATOM 1454 N N . PHE A 1 197 ? -6.381 10.878 11.609 1.00 89.75 197 PHE A N 1
ATOM 1455 C CA . PHE A 1 197 ? -7.318 9.876 12.088 1.00 89.75 197 PHE A CA 1
ATOM 1456 C C . PHE A 1 197 ? -7.230 8.645 11.197 1.00 89.75 197 PHE A C 1
ATOM 1458 O O . PHE A 1 197 ? -7.507 8.722 10.003 1.00 89.75 197 PHE A O 1
ATOM 1465 N N . PHE A 1 198 ? -6.860 7.513 11.782 1.00 94.25 198 PHE A N 1
ATOM 1466 C CA . PHE A 1 198 ? -6.992 6.206 11.151 1.00 94.25 198 PHE A CA 1
ATOM 1467 C C . PHE A 1 198 ? -8.330 5.601 11.542 1.00 94.25 198 PHE A C 1
ATOM 1469 O O . PHE A 1 198 ? -8.624 5.518 12.729 1.00 94.25 198 PHE A O 1
ATOM 1476 N N . ILE A 1 199 ? -9.131 5.176 10.567 1.00 92.62 199 ILE A N 1
ATOM 1477 C CA . ILE A 1 199 ? -10.456 4.598 10.797 1.00 92.62 199 ILE A CA 1
ATOM 1478 C C . ILE A 1 199 ? -10.522 3.218 10.149 1.00 92.62 199 ILE A C 1
ATOM 1480 O O . ILE A 1 199 ? -10.635 3.123 8.931 1.00 92.62 199 ILE A O 1
ATOM 1484 N N . ALA A 1 200 ? -10.501 2.155 10.951 1.00 90.44 200 ALA A N 1
ATOM 1485 C CA . ALA A 1 200 ? -10.793 0.797 10.497 1.00 90.44 200 ALA A CA 1
ATOM 1486 C C . ALA A 1 200 ? -12.311 0.564 10.467 1.00 90.44 200 ALA A C 1
ATOM 1488 O O . ALA A 1 200 ? -12.996 0.834 11.456 1.00 90.44 200 ALA A O 1
ATOM 1489 N N . LYS A 1 201 ? -12.830 0.068 9.340 1.00 90.94 201 LYS A N 1
ATOM 1490 C CA . LYS A 1 201 ? -14.267 -0.148 9.119 1.00 90.94 201 LYS A CA 1
ATOM 1491 C C . LYS A 1 201 ? -14.715 -1.530 9.582 1.00 90.94 201 LYS A C 1
ATOM 1493 O O . LYS A 1 201 ? -13.952 -2.490 9.473 1.00 90.94 201 LYS A O 1
ATOM 1498 N N . ASP A 1 202 ? -15.960 -1.617 10.050 1.00 90.81 202 ASP A N 1
ATOM 1499 C CA . ASP A 1 202 ? -16.655 -2.881 10.347 1.00 90.81 202 ASP A CA 1
ATOM 1500 C C . ASP A 1 202 ? -15.841 -3.850 11.228 1.00 90.81 202 ASP A C 1
ATOM 1502 O O . ASP A 1 202 ? -15.813 -5.070 11.034 1.00 90.81 202 ASP A O 1
ATOM 1506 N N . LEU A 1 203 ? -15.158 -3.310 12.238 1.00 92.25 203 LEU A N 1
ATOM 1507 C CA . LEU A 1 203 ? -14.322 -4.096 13.130 1.00 92.25 203 LEU A CA 1
ATOM 1508 C C . LEU A 1 203 ? -15.190 -5.008 14.002 1.00 92.25 203 LEU A C 1
ATOM 1510 O O . LEU A 1 203 ? -15.988 -4.546 14.818 1.00 92.25 203 LEU A O 1
ATOM 1514 N N . ALA A 1 204 ? -14.996 -6.321 13.870 1.00 91.81 204 ALA A N 1
ATOM 1515 C CA . ALA A 1 204 ? -15.740 -7.299 14.660 1.00 91.81 204 ALA A CA 1
ATOM 1516 C C . ALA A 1 204 ? -15.395 -7.220 16.159 1.00 91.81 204 ALA A C 1
ATOM 1518 O O . ALA A 1 204 ? -14.222 -7.329 16.546 1.00 91.81 204 ALA A O 1
ATOM 1519 N N . VAL A 1 205 ? -16.432 -7.128 16.993 1.00 93.94 205 VAL A N 1
ATOM 1520 C CA . VAL A 1 205 ? -16.378 -7.084 18.463 1.00 93.94 205 VAL A CA 1
ATOM 1521 C C . VAL A 1 205 ? -17.124 -8.274 19.075 1.00 93.94 205 VAL A C 1
ATOM 1523 O O . VAL A 1 205 ? -17.838 -9.006 18.389 1.00 93.94 205 VAL A O 1
ATOM 1526 N N . SER A 1 206 ? -16.972 -8.503 20.381 1.00 93.44 206 SER A N 1
ATOM 1527 C CA . SER A 1 206 ? -17.699 -9.583 21.058 1.00 93.44 206 SER A CA 1
ATOM 1528 C C . SER A 1 206 ? -19.190 -9.263 21.181 1.00 93.44 206 SER A C 1
ATOM 1530 O O . SER A 1 206 ? -19.611 -8.575 22.111 1.00 93.44 206 SER A O 1
ATOM 1532 N N . GLY A 1 207 ? -20.008 -9.837 20.297 1.00 88.50 207 GLY A N 1
ATOM 1533 C CA . GLY A 1 207 ? -21.473 -9.760 20.383 1.00 88.50 207 GLY A CA 1
ATOM 1534 C C . GLY A 1 207 ? -22.072 -10.443 21.622 1.00 88.50 207 GLY A C 1
ATOM 1535 O O . GLY A 1 207 ? -23.256 -10.277 21.900 1.00 88.50 207 GLY A O 1
ATOM 1536 N N . ALA A 1 208 ? -21.276 -11.200 22.388 1.00 89.94 208 ALA A N 1
ATOM 1537 C CA . ALA A 1 208 ? -21.671 -11.708 23.703 1.00 89.94 208 ALA A CA 1
ATOM 1538 C C . ALA A 1 208 ? -21.539 -10.636 24.801 1.00 89.94 208 ALA A C 1
ATOM 1540 O O . ALA A 1 208 ? -22.318 -10.628 25.753 1.00 89.94 208 ALA A O 1
ATOM 1541 N N . ARG A 1 209 ? -20.568 -9.722 24.663 1.00 92.06 209 ARG A N 1
ATOM 1542 C CA . ARG A 1 209 ? -20.291 -8.639 25.618 1.00 92.06 209 ARG A CA 1
ATOM 1543 C C . ARG A 1 209 ? -21.068 -7.368 25.288 1.00 92.06 209 ARG A C 1
ATOM 1545 O O . ARG A 1 209 ? -21.596 -6.725 26.195 1.00 92.06 209 ARG A O 1
ATOM 1552 N N . TYR A 1 210 ? -21.134 -7.025 24.006 1.00 95.44 210 TYR A N 1
ATOM 1553 C CA . TYR A 1 210 ? -21.697 -5.773 23.518 1.00 95.44 210 TYR A CA 1
ATOM 1554 C C . TYR A 1 210 ? -23.054 -5.961 22.847 1.00 95.44 210 TYR A C 1
ATOM 1556 O O . TYR A 1 210 ? -23.428 -7.054 22.427 1.00 95.44 210 TYR A O 1
ATOM 1564 N N . ASP A 1 211 ? -23.796 -4.869 22.740 1.00 95.12 211 ASP A N 1
ATOM 1565 C CA . ASP A 1 211 ? -25.102 -4.788 22.084 1.00 95.12 211 ASP A CA 1
ATOM 1566 C C . ASP A 1 211 ? -25.055 -4.925 20.548 1.00 95.12 211 ASP A C 1
ATOM 1568 O O . ASP A 1 211 ? -26.098 -4.933 19.898 1.00 95.12 211 ASP A O 1
ATOM 1572 N N . ARG A 1 212 ? -23.860 -5.070 19.962 1.00 93.75 212 ARG A N 1
ATOM 1573 C CA . ARG A 1 212 ? -23.625 -5.240 18.521 1.00 93.75 212 ARG A CA 1
ATOM 1574 C C . ARG A 1 212 ? -22.411 -6.115 18.232 1.00 93.75 212 ARG A C 1
ATOM 1576 O O . ARG A 1 212 ? -21.580 -6.349 19.105 1.00 93.75 212 ARG A O 1
ATOM 1583 N N . ALA A 1 213 ? -22.321 -6.583 16.988 1.00 93.69 213 ALA A N 1
ATOM 1584 C CA . ALA A 1 213 ? -21.262 -7.478 16.520 1.00 93.69 213 ALA A CA 1
ATOM 1585 C C . ALA A 1 213 ? -20.089 -6.758 15.831 1.00 93.69 213 ALA A C 1
ATOM 1587 O O . ALA A 1 213 ? -19.011 -7.338 15.723 1.00 93.69 213 ALA A O 1
ATOM 1588 N N . GLN A 1 214 ? -20.273 -5.509 15.392 1.00 94.56 214 GLN A N 1
ATOM 1589 C CA . GLN A 1 214 ? -19.233 -4.716 14.734 1.00 94.56 214 GLN A CA 1
ATOM 1590 C C . GLN A 1 214 ? -19.361 -3.222 15.051 1.00 94.56 214 GLN A C 1
ATOM 1592 O O . GLN A 1 214 ? -20.432 -2.755 15.448 1.00 94.56 214 GLN A O 1
ATOM 1597 N N . THR A 1 215 ? -18.265 -2.490 14.887 1.00 96.31 215 THR A N 1
ATOM 1598 C CA . THR A 1 215 ? -18.192 -1.025 14.987 1.00 96.31 215 THR A CA 1
ATOM 1599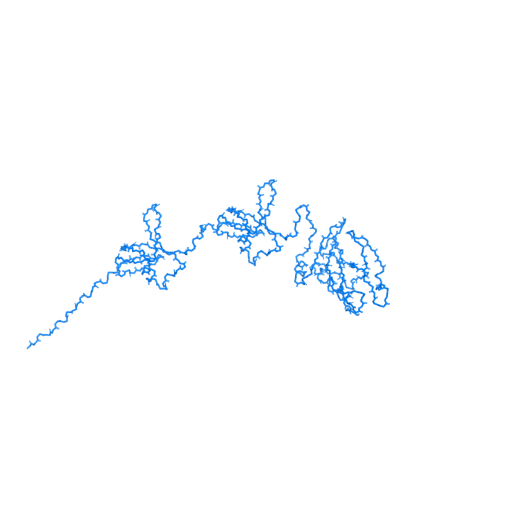 C C . THR A 1 215 ? -16.996 -0.520 14.179 1.00 96.31 215 THR A C 1
ATOM 1601 O O . THR A 1 215 ? -16.058 -1.286 13.958 1.00 96.31 215 THR A O 1
ATOM 1604 N N . ASP A 1 216 ? -16.985 0.740 13.748 1.00 96.25 216 ASP A N 1
ATOM 1605 C CA . ASP A 1 216 ? -15.747 1.335 13.247 1.00 96.25 216 ASP A CA 1
ATOM 1606 C C . ASP A 1 216 ? -14.828 1.657 14.425 1.00 96.25 216 ASP A C 1
ATOM 1608 O O . ASP A 1 216 ? -15.281 2.050 15.502 1.00 96.25 216 ASP A O 1
ATOM 1612 N N . LEU A 1 217 ? -13.525 1.532 14.203 1.00 96.69 217 LEU A N 1
ATOM 1613 C CA . LEU A 1 217 ? -12.491 1.894 15.163 1.00 96.69 217 LEU A CA 1
ATOM 1614 C C . LEU A 1 217 ? -11.698 3.080 14.631 1.00 96.69 217 LEU A C 1
ATOM 1616 O O . LEU A 1 217 ? -11.094 2.979 13.568 1.00 96.69 217 LEU A O 1
ATOM 1620 N N . MET A 1 218 ? -11.620 4.154 15.409 1.00 96.25 218 MET A N 1
ATOM 1621 C CA . MET A 1 218 ? -10.744 5.284 15.138 1.00 96.25 218 MET A CA 1
ATOM 1622 C C . MET A 1 218 ? -9.532 5.278 16.073 1.00 96.25 218 MET A C 1
ATOM 1624 O O . MET A 1 218 ? -9.668 5.114 17.288 1.00 96.25 218 MET A O 1
ATOM 1628 N N . LEU A 1 219 ? -8.355 5.524 15.500 1.00 94.81 219 LEU A N 1
ATOM 1629 C CA . LEU A 1 219 ? -7.110 5.829 16.193 1.00 94.81 219 LEU A CA 1
ATOM 1630 C C . LEU A 1 219 ? -6.644 7.232 15.810 1.00 94.81 219 LEU A C 1
ATOM 1632 O O . LEU A 1 219 ? -6.787 7.664 14.665 1.00 94.81 219 LEU A O 1
ATOM 1636 N N . ARG A 1 220 ? -6.041 7.923 16.771 1.00 92.56 220 ARG A N 1
ATOM 1637 C CA . ARG A 1 220 ? -5.349 9.190 16.551 1.00 92.56 220 ARG A CA 1
ATOM 1638 C C . ARG A 1 220 ? -3.871 8.913 16.355 1.00 92.56 220 ARG A C 1
ATOM 1640 O O . ARG A 1 220 ? -3.215 8.392 17.252 1.00 92.56 220 ARG A O 1
ATOM 1647 N N . ILE A 1 221 ? -3.362 9.237 15.177 1.00 91.31 221 ILE A N 1
ATOM 1648 C CA . ILE A 1 221 ? -1.952 9.092 14.838 1.00 91.31 221 ILE A CA 1
ATOM 1649 C C . ILE A 1 221 ? -1.264 10.418 15.168 1.00 91.31 221 ILE A C 1
ATOM 1651 O O . ILE A 1 221 ? -1.534 11.430 14.504 1.00 91.31 221 ILE A O 1
ATOM 1655 N N . PRO A 1 222 ? -0.388 10.436 16.186 1.00 87.06 222 PRO A N 1
ATOM 1656 C CA . PRO A 1 222 ? 0.304 11.646 16.583 1.00 87.06 222 PRO A CA 1
ATOM 1657 C C . PRO A 1 222 ? 1.364 12.035 15.552 1.00 87.06 222 PRO A C 1
ATOM 1659 O O . PRO A 1 222 ? 1.888 11.206 14.801 1.00 87.06 222 PRO A O 1
ATOM 1662 N N . ASN A 1 223 ? 1.757 13.306 15.573 1.00 82.38 223 ASN A N 1
ATOM 1663 C CA . ASN A 1 223 ? 2.945 13.735 14.850 1.00 82.38 223 ASN A CA 1
ATOM 1664 C C . ASN A 1 223 ? 4.190 13.001 15.388 1.00 82.38 223 ASN A C 1
ATOM 1666 O O . ASN A 1 223 ? 4.375 12.876 16.599 1.00 82.38 223 ASN A O 1
ATOM 1670 N N . GLY A 1 224 ? 5.047 12.518 14.489 1.00 81.44 224 GLY A N 1
ATOM 1671 C CA . GLY A 1 224 ? 6.239 11.741 14.842 1.00 81.44 224 GLY A CA 1
ATOM 1672 C C . GLY A 1 224 ? 6.003 10.237 15.011 1.00 81.44 224 GLY A C 1
ATOM 1673 O O . GLY A 1 224 ? 6.945 9.517 15.344 1.00 81.44 224 GLY A O 1
ATOM 1674 N N . TYR A 1 225 ? 4.791 9.735 14.765 1.00 85.31 225 TYR A N 1
ATOM 1675 C CA . TYR A 1 225 ? 4.553 8.304 14.570 1.00 85.31 225 TYR A CA 1
ATOM 1676 C C . TYR A 1 225 ? 5.457 7.746 13.442 1.00 85.31 225 TYR A C 1
ATOM 1678 O O . TYR A 1 225 ? 5.633 8.438 12.435 1.00 85.31 225 TYR A O 1
ATOM 1686 N N . PRO A 1 226 ? 6.058 6.540 13.573 1.00 82.00 226 PRO A N 1
ATOM 1687 C CA . PRO A 1 226 ? 5.895 5.537 14.640 1.00 82.00 226 PRO A CA 1
ATOM 1688 C C . PRO A 1 226 ? 6.852 5.686 15.838 1.00 82.00 226 PRO A C 1
ATOM 1690 O O . PRO A 1 226 ? 6.923 4.810 16.702 1.00 82.00 226 PRO A O 1
ATOM 1693 N N . ASN A 1 227 ? 7.615 6.777 15.932 1.00 76.25 227 ASN A N 1
ATOM 1694 C CA . ASN A 1 227 ? 8.455 7.028 17.109 1.00 76.25 227 ASN A CA 1
ATOM 1695 C C . ASN A 1 227 ? 7.630 7.538 18.299 1.00 76.25 227 ASN A C 1
ATOM 1697 O O . ASN A 1 227 ? 7.923 7.195 19.444 1.00 76.25 227 ASN A O 1
ATOM 1701 N N . ALA A 1 228 ? 6.584 8.319 18.023 1.00 79.81 228 ALA A N 1
ATOM 1702 C CA . ALA A 1 228 ? 5.538 8.655 18.980 1.00 79.81 228 ALA A CA 1
ATOM 1703 C C . ALA A 1 228 ? 4.476 7.544 19.013 1.00 79.81 228 ALA A C 1
ATOM 1705 O O . ALA A 1 228 ? 4.004 7.102 17.965 1.00 79.81 228 ALA A O 1
ATOM 1706 N N . GLY A 1 229 ? 4.119 7.096 20.217 1.00 79.81 229 GLY A N 1
ATOM 1707 C CA . GLY A 1 229 ? 3.184 5.990 20.407 1.00 79.81 229 GLY A CA 1
ATOM 1708 C C . GLY A 1 229 ? 1.722 6.380 20.252 1.00 79.81 229 GLY A C 1
ATOM 1709 O O . GLY A 1 229 ? 1.336 7.516 20.521 1.00 79.81 229 GLY A O 1
ATOM 1710 N N . LEU A 1 230 ? 0.912 5.407 19.842 1.00 87.56 230 LEU A N 1
ATOM 1711 C CA . LEU A 1 230 ? -0.543 5.523 19.836 1.00 87.56 230 LEU A CA 1
ATOM 1712 C C . LEU A 1 230 ? -1.079 5.457 21.269 1.00 87.56 230 LEU A C 1
ATOM 1714 O O . LEU A 1 230 ? -0.544 4.731 22.111 1.00 87.56 230 LEU A O 1
ATOM 1718 N N . ASP A 1 231 ? -2.156 6.191 21.527 1.00 82.75 231 ASP A N 1
ATOM 1719 C CA . ASP A 1 231 ? -2.843 6.175 22.813 1.00 82.75 231 ASP A CA 1
ATOM 1720 C C . ASP A 1 231 ? -4.355 6.223 22.615 1.00 82.75 231 ASP A C 1
ATOM 1722 O O . ASP A 1 231 ? -4.856 6.908 21.720 1.00 82.75 231 ASP A O 1
ATOM 1726 N N . MET A 1 232 ? -5.065 5.5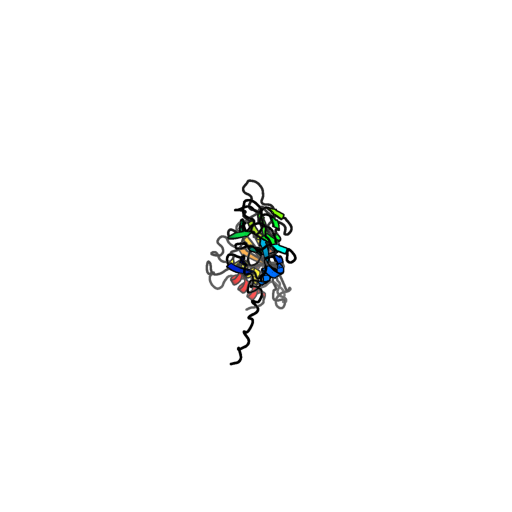12 23.495 1.00 90.44 232 MET A N 1
ATOM 1727 C CA . MET A 1 232 ? -6.519 5.368 23.475 1.00 90.44 232 MET A CA 1
ATOM 1728 C C . MET A 1 232 ? -7.075 4.856 22.133 1.00 90.44 232 MET A C 1
ATOM 1730 O O . MET A 1 232 ? -6.365 4.590 21.165 1.00 90.44 232 MET A O 1
ATOM 1734 N N . PHE A 1 233 ? -8.389 4.667 22.085 1.00 94.75 233 PHE A N 1
ATOM 1735 C CA . PHE A 1 233 ? -9.097 4.439 20.834 1.00 94.75 233 PHE A CA 1
ATOM 1736 C C . PHE A 1 233 ? -10.542 4.908 20.949 1.00 94.75 233 PHE A C 1
ATOM 1738 O O . PHE A 1 233 ? -11.049 5.124 22.053 1.00 94.75 233 PHE A O 1
ATOM 1745 N N . TRP A 1 234 ? -11.214 5.055 19.812 1.00 96.75 234 TRP A N 1
ATOM 1746 C CA . TRP A 1 234 ? -12.614 5.444 19.776 1.00 96.75 234 TRP A CA 1
ATOM 1747 C C . TRP A 1 234 ? -13.416 4.541 18.851 1.00 96.75 234 TRP A C 1
ATOM 1749 O O . TRP A 1 234 ? -12.862 3.958 17.923 1.00 96.75 234 TRP A O 1
ATOM 1759 N N . VAL A 1 235 ? -14.720 4.435 19.094 1.00 97.00 235 VAL A N 1
ATOM 1760 C CA . VAL A 1 235 ? -15.616 3.600 18.288 1.00 97.00 235 VAL A CA 1
ATOM 1761 C C . VAL A 1 235 ? -16.903 4.320 17.913 1.00 97.00 235 VAL A C 1
ATOM 1763 O O . VAL A 1 235 ? -17.412 5.150 18.672 1.00 97.00 235 VAL A O 1
ATOM 1766 N N . ASP A 1 236 ? -17.424 3.984 16.739 1.00 96.00 236 ASP A N 1
ATOM 1767 C CA . ASP A 1 236 ? -18.704 4.463 16.222 1.00 96.00 236 ASP A CA 1
ATOM 1768 C C . ASP A 1 236 ? -19.266 3.433 15.223 1.00 96.00 236 ASP A C 1
ATOM 1770 O O . ASP A 1 236 ? -18.582 3.107 14.254 1.00 96.00 236 ASP A O 1
ATOM 1774 N N . PRO A 1 237 ? -20.487 2.898 15.404 1.00 95.44 237 PRO A N 1
ATOM 1775 C CA . PRO A 1 237 ? -21.459 3.206 16.456 1.00 95.44 237 PRO A CA 1
ATOM 1776 C C . PRO A 1 237 ? -20.996 2.838 17.889 1.00 95.44 237 PRO A C 1
ATOM 1778 O O . PRO A 1 237 ? -20.318 1.821 18.071 1.00 95.44 237 PRO A O 1
ATOM 1781 N N . PRO A 1 238 ? -21.439 3.558 18.944 1.00 96.19 238 PRO A N 1
ATOM 1782 C CA . PRO A 1 238 ? -20.936 3.410 20.319 1.00 96.19 238 PRO A CA 1
ATOM 1783 C C . PRO A 1 238 ? -21.377 2.124 21.028 1.00 96.19 238 PRO A C 1
ATOM 1785 O O . PRO A 1 238 ? -22.569 1.868 21.153 1.00 96.19 238 PRO A O 1
ATOM 1788 N N . LEU A 1 239 ? -20.437 1.347 21.548 1.00 95.50 239 LEU A N 1
ATOM 1789 C CA . LEU A 1 239 ? -20.661 0.071 22.220 1.00 95.50 239 LEU A CA 1
ATOM 1790 C C . LEU A 1 239 ? -21.278 0.230 23.615 1.00 95.50 239 LEU A C 1
ATOM 1792 O O . LEU A 1 239 ? -20.695 0.861 24.503 1.00 95.50 239 LEU A O 1
ATOM 1796 N N . GLN A 1 240 ? -22.407 -0.445 23.838 1.00 95.38 240 GLN A N 1
ATOM 1797 C CA . GLN A 1 240 ? -22.986 -0.652 25.167 1.00 95.38 240 GLN A CA 1
ATOM 1798 C C . GLN A 1 240 ? -22.823 -2.107 25.594 1.00 95.38 240 GLN A C 1
ATOM 1800 O O . GLN A 1 240 ? -22.807 -3.015 24.762 1.00 95.38 240 GLN A O 1
ATOM 1805 N N . LEU A 1 241 ? -22.697 -2.344 26.898 1.00 93.62 241 LEU A N 1
ATOM 1806 C CA . LEU A 1 241 ? -22.724 -3.700 27.435 1.00 93.62 241 LEU A CA 1
ATOM 1807 C C . LEU A 1 241 ? -24.129 -4.284 27.264 1.00 93.62 241 LEU A C 1
ATOM 1809 O O . LEU A 1 241 ? -25.121 -3.584 27.456 1.00 93.62 241 LEU A O 1
ATOM 1813 N N . ARG A 1 242 ? -24.240 -5.590 26.996 1.00 92.25 242 ARG A N 1
ATOM 1814 C CA . ARG A 1 242 ? -25.561 -6.254 26.948 1.00 92.25 242 ARG A CA 1
ATOM 1815 C C . ARG A 1 242 ? -26.304 -6.196 28.282 1.00 92.25 242 ARG A C 1
ATOM 1817 O O . ARG A 1 242 ? -27.525 -6.284 28.307 1.00 92.25 242 ARG A O 1
ATOM 1824 N N . THR A 1 243 ? -25.570 -6.043 29.382 1.00 91.00 243 THR A N 1
ATOM 1825 C CA . THR A 1 243 ? -26.113 -5.820 30.730 1.00 91.00 243 THR A CA 1
ATOM 1826 C C . THR A 1 243 ? -26.624 -4.391 30.946 1.00 91.00 243 THR A C 1
ATOM 1828 O O . THR A 1 243 ? -27.140 -4.094 32.018 1.00 91.00 243 THR A O 1
ATOM 1831 N N . GLY A 1 244 ? -26.482 -3.515 29.950 1.00 90.50 244 GLY A N 1
ATOM 1832 C CA . GLY A 1 244 ? -26.794 -2.094 30.023 1.00 90.50 244 GLY A CA 1
ATOM 1833 C C . GLY A 1 244 ? -25.580 -1.240 30.394 1.00 90.50 244 GLY A C 1
ATOM 1834 O O . GLY A 1 244 ? -24.654 -1.694 31.070 1.00 90.50 244 GLY A O 1
ATOM 1835 N N . GLY A 1 245 ? -25.610 0.018 29.950 1.00 91.44 245 GLY A N 1
ATOM 1836 C CA . GLY A 1 245 ? -24.575 1.013 30.226 1.00 91.44 245 GLY A CA 1
ATOM 1837 C C . GLY A 1 245 ? -23.330 0.896 29.343 1.00 91.44 245 GLY A C 1
ATOM 1838 O O . GLY A 1 245 ? -23.204 0.006 28.498 1.00 91.44 245 GLY A O 1
ATOM 1839 N N . TYR A 1 246 ? -22.402 1.831 29.538 1.00 92.31 246 TYR A N 1
ATOM 1840 C CA . TYR A 1 246 ? -21.126 1.853 28.829 1.00 92.31 246 TYR A CA 1
ATOM 1841 C C . TYR A 1 246 ? -20.055 1.040 29.568 1.00 92.31 246 TYR A C 1
ATOM 1843 O O . TYR A 1 246 ? -20.111 0.907 30.794 1.00 92.31 246 TYR A O 1
ATOM 1851 N N . PRO A 1 247 ? -19.052 0.506 28.851 1.00 88.62 247 PRO A N 1
ATOM 1852 C CA . PRO A 1 247 ? -17.879 -0.083 29.482 1.00 88.62 247 PRO A CA 1
ATOM 1853 C C . PRO A 1 247 ? -17.166 0.920 30.396 1.00 88.62 247 PRO A C 1
ATOM 1855 O O . PRO A 1 247 ? -17.238 2.132 30.195 1.00 88.62 247 PRO A O 1
ATOM 1858 N N . VAL A 1 248 ? -16.432 0.406 31.384 1.00 84.44 248 VAL A N 1
ATOM 1859 C CA . VAL A 1 248 ? -15.681 1.238 32.338 1.00 84.44 248 VAL A CA 1
ATOM 1860 C C . VAL A 1 248 ? -14.757 2.205 31.595 1.00 84.44 248 VAL A C 1
ATOM 1862 O O . VAL A 1 248 ? -13.999 1.788 30.714 1.00 84.44 248 VAL A O 1
ATOM 1865 N N . SER A 1 249 ? -14.816 3.487 31.966 1.00 85.06 249 SER A N 1
ATOM 1866 C CA . SER A 1 249 ? -14.035 4.575 31.355 1.00 85.06 249 SER A CA 1
ATOM 1867 C C . SER A 1 249 ? -14.206 4.679 29.831 1.00 85.06 249 SER A C 1
ATOM 1869 O O . SER A 1 249 ? -13.248 5.003 29.116 1.00 85.06 249 SER A O 1
ATOM 1871 N N . ALA A 1 250 ? -15.414 4.361 29.353 1.00 89.94 250 ALA A N 1
ATOM 1872 C CA . ALA A 1 250 ? -15.837 4.475 27.961 1.00 89.94 250 ALA A CA 1
ATOM 1873 C C . ALA A 1 250 ? -17.192 5.198 27.804 1.00 89.94 250 ALA A C 1
ATOM 1875 O O . ALA A 1 250 ? -17.976 4.898 26.912 1.00 89.94 250 ALA A O 1
ATOM 1876 N N . ASP A 1 251 ? -17.497 6.133 28.697 1.00 89.06 251 ASP A N 1
ATOM 1877 C CA . ASP A 1 251 ? -18.718 6.949 28.730 1.00 89.06 251 ASP A CA 1
ATOM 1878 C C . ASP A 1 251 ? -18.506 8.381 28.199 1.00 89.06 251 ASP A C 1
ATOM 1880 O O . ASP A 1 251 ? -19.428 9.197 28.191 1.00 89.06 251 ASP A O 1
ATOM 1884 N N . HIS A 1 252 ? -17.302 8.678 27.706 1.00 92.69 252 HIS A N 1
ATOM 1885 C CA . HIS A 1 252 ? -16.961 9.951 27.078 1.00 92.69 252 HIS A CA 1
ATOM 1886 C C . HIS A 1 252 ? -17.156 9.902 25.561 1.00 92.69 252 HIS A C 1
ATOM 1888 O O . HIS A 1 252 ? -16.817 8.913 24.912 1.00 92.69 252 HIS A O 1
ATOM 1894 N N . PHE A 1 253 ? -17.653 11.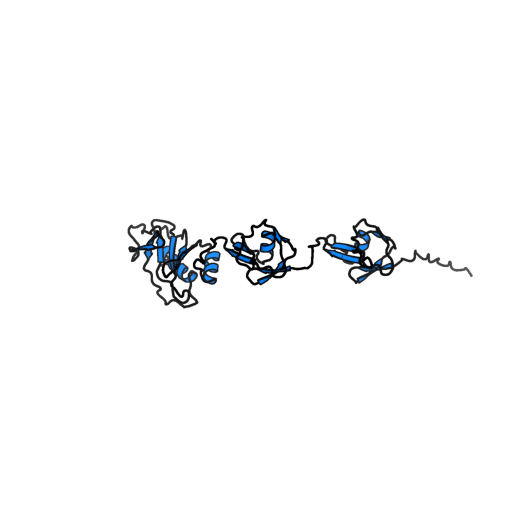003 24.996 1.00 95.25 253 PHE A N 1
ATOM 1895 C CA . PHE A 1 253 ? -17.911 11.149 23.566 1.00 95.25 253 PHE A CA 1
ATOM 1896 C C . PHE A 1 253 ? -17.224 12.389 23.016 1.00 95.25 253 PHE A C 1
ATOM 1898 O O . PHE A 1 253 ? -17.250 13.438 23.658 1.00 95.25 253 PHE A O 1
ATOM 1905 N N . GLU A 1 254 ? -16.648 12.264 21.827 1.00 93.12 254 GLU A N 1
ATOM 1906 C CA . GLU A 1 254 ? -15.905 13.333 21.167 1.00 93.12 254 GLU A CA 1
ATOM 1907 C C . GLU A 1 254 ? -16.246 13.389 19.680 1.00 93.12 254 GLU A C 1
ATOM 1909 O O . GLU A 1 254 ? -16.439 12.355 19.042 1.00 93.12 254 GLU A O 1
ATOM 1914 N N . ASP A 1 255 ? -16.304 14.596 19.126 1.00 91.56 255 ASP A N 1
ATOM 1915 C CA . ASP A 1 255 ? -16.597 14.819 17.714 1.00 91.56 255 ASP A CA 1
ATOM 1916 C C . ASP A 1 255 ? -15.290 14.964 16.925 1.00 91.56 255 ASP A C 1
ATOM 1918 O O . ASP A 1 255 ? -14.529 15.908 17.139 1.00 91.56 255 ASP A O 1
ATOM 1922 N N . HIS A 1 256 ? -15.040 14.033 16.000 1.00 87.81 256 HIS A N 1
ATOM 1923 C CA . HIS A 1 256 ? -13.847 13.988 15.148 1.00 87.81 256 HIS A CA 1
ATOM 1924 C C . HIS A 1 256 ? -14.235 13.657 13.715 1.00 87.81 256 HIS A C 1
ATOM 1926 O O . HIS A 1 256 ? -15.043 12.760 13.470 1.00 87.81 256 HIS A O 1
ATOM 1932 N N . ALA A 1 257 ? -13.647 14.381 12.760 1.00 81.81 257 ALA A N 1
ATOM 1933 C CA . ALA A 1 257 ? -13.888 14.191 11.329 1.00 81.81 257 ALA A CA 1
ATOM 1934 C C . ALA A 1 257 ? -15.388 14.145 10.945 1.00 81.81 257 ALA A C 1
ATOM 1936 O O . ALA A 1 257 ? -15.814 13.339 10.123 1.00 81.81 257 ALA A O 1
ATOM 1937 N N . GLY A 1 258 ? -16.205 14.994 11.582 1.00 84.31 258 GLY A N 1
ATOM 1938 C CA . GLY A 1 258 ? -17.649 15.081 11.325 1.00 84.31 258 GLY A CA 1
ATOM 1939 C C . GLY A 1 258 ? -18.487 13.929 11.895 1.00 84.31 258 GLY A C 1
ATOM 1940 O O . GLY A 1 258 ? -19.684 13.869 11.623 1.00 84.31 258 GLY A O 1
ATOM 1941 N N . ARG A 1 259 ? -17.890 13.031 12.688 1.00 88.38 259 ARG A N 1
ATOM 1942 C CA . ARG A 1 259 ? -18.564 11.917 13.370 1.00 88.38 259 ARG A CA 1
ATOM 1943 C C . ARG A 1 259 ? -18.398 12.038 14.882 1.00 88.38 259 ARG A C 1
ATOM 1945 O O . ARG A 1 259 ? -17.384 12.545 15.358 1.00 88.38 259 ARG A O 1
ATOM 1952 N N . ARG A 1 260 ? -19.380 11.539 15.632 1.00 92.69 260 ARG A N 1
ATOM 1953 C CA . ARG A 1 260 ? -19.335 11.484 17.096 1.00 92.69 260 ARG A CA 1
ATOM 1954 C C . ARG A 1 260 ? -18.884 10.105 17.547 1.00 92.69 260 ARG A C 1
ATOM 1956 O O . ARG A 1 260 ? -19.561 9.120 17.282 1.00 92.69 260 ARG A O 1
ATOM 1963 N N . TRP A 1 261 ? -17.786 10.047 18.282 1.00 96.50 261 TRP A N 1
ATOM 1964 C CA . TRP A 1 261 ? -17.132 8.806 18.667 1.00 96.50 261 TRP A CA 1
ATOM 1965 C C . TRP A 1 261 ? -17.169 8.584 20.173 1.00 96.50 261 TRP A C 1
ATOM 1967 O O . TRP A 1 261 ? -16.947 9.511 20.950 1.00 96.50 261 TRP A O 1
ATOM 1977 N N . GLN A 1 262 ? -17.383 7.342 20.600 1.00 97.62 262 GLN A N 1
ATOM 1978 C CA . GLN A 1 262 ? -17.207 6.937 21.995 1.00 97.62 262 GLN A CA 1
ATOM 1979 C C . GLN A 1 262 ? -15.729 6.666 22.270 1.00 97.62 262 GLN A C 1
ATOM 1981 O O . GLN A 1 262 ? -15.132 5.804 21.627 1.00 97.62 262 GLN A O 1
ATOM 1986 N N . ARG A 1 263 ? -15.141 7.362 23.245 1.00 95.62 263 ARG A N 1
ATOM 1987 C CA . ARG A 1 263 ? -13.732 7.214 23.623 1.00 95.62 263 ARG A CA 1
ATOM 1988 C C . ARG A 1 263 ? -13.539 6.092 24.629 1.00 95.62 263 ARG A C 1
ATOM 1990 O O . ARG A 1 263 ? -14.202 6.070 25.658 1.00 95.62 263 ARG A O 1
ATOM 1997 N N . PHE A 1 264 ? -12.549 5.241 24.398 1.00 92.31 264 PHE A N 1
ATOM 1998 C CA . PHE A 1 264 ? -12.059 4.250 25.349 1.00 92.31 264 PHE A CA 1
ATOM 1999 C C . PHE A 1 264 ? -10.726 4.716 25.937 1.00 92.31 264 PHE A C 1
ATOM 2001 O O . PHE A 1 264 ? -9.695 4.731 25.265 1.00 92.31 264 PHE A O 1
ATOM 2008 N N . SER A 1 265 ? -10.738 5.067 27.226 1.00 87.75 265 SER A N 1
ATOM 2009 C CA . SER A 1 265 ? -9.528 5.473 27.958 1.00 87.75 265 SER A CA 1
ATOM 2010 C C . SER A 1 265 ? -8.720 4.235 28.353 1.00 87.75 265 SER A C 1
ATOM 2012 O O . SER A 1 265 ? -8.823 3.742 29.479 1.00 87.75 265 SER A O 1
ATOM 2014 N N . ARG A 1 266 ? -7.985 3.658 27.402 1.00 82.31 266 ARG A N 1
ATOM 2015 C CA . ARG A 1 266 ? -7.111 2.500 27.621 1.00 82.31 266 ARG A CA 1
ATOM 2016 C C . ARG A 1 266 ? -5.683 2.889 27.270 1.00 82.31 266 ARG A C 1
ATOM 2018 O O . ARG A 1 266 ? -5.367 3.065 26.100 1.00 82.31 266 ARG A O 1
ATOM 2025 N N . HIS A 1 267 ? -4.851 3.010 28.296 1.00 82.06 267 HIS A N 1
ATOM 2026 C CA . HIS A 1 267 ? -3.429 3.295 28.147 1.00 82.06 267 HIS A CA 1
ATOM 2027 C C . HIS A 1 267 ? -2.618 2.004 28.053 1.00 82.06 267 HIS A C 1
ATOM 2029 O O . HIS A 1 267 ? -3.001 0.962 28.598 1.00 82.06 267 HIS A O 1
ATOM 2035 N N . LEU A 1 268 ? -1.470 2.084 27.384 1.00 74.44 268 LEU A N 1
ATOM 2036 C CA . LEU A 1 268 ? -0.523 0.980 27.319 1.00 74.44 268 LEU A CA 1
ATOM 2037 C C . LEU A 1 268 ? 0.064 0.700 28.708 1.00 74.44 268 LEU A C 1
ATOM 2039 O O . LEU A 1 268 ? 0.556 1.597 29.386 1.00 74.44 268 LEU A O 1
ATOM 2043 N N . ALA A 1 269 ? 0.029 -0.566 29.128 1.00 76.69 269 ALA A N 1
ATOM 2044 C CA . ALA A 1 269 ? 0.618 -0.991 30.400 1.00 76.69 269 ALA A CA 1
ATOM 2045 C C . ALA A 1 269 ? 2.158 -1.024 30.357 1.00 76.69 269 ALA A C 1
ATOM 2047 O O . ALA A 1 269 ? 2.812 -0.870 31.385 1.00 76.69 269 ALA A O 1
ATOM 2048 N N . ALA A 1 270 ? 2.726 -1.244 29.169 1.00 75.94 270 ALA A N 1
ATOM 2049 C CA . ALA A 1 270 ? 4.156 -1.182 28.897 1.00 75.94 270 ALA A CA 1
ATOM 2050 C C . ALA A 1 270 ? 4.444 0.011 27.972 1.00 75.94 270 ALA A C 1
ATOM 2052 O O . ALA A 1 270 ? 3.581 0.362 27.165 1.00 75.94 270 ALA A O 1
ATOM 2053 N N . PRO A 1 271 ? 5.629 0.635 28.065 1.00 78.06 271 PRO A N 1
ATOM 2054 C CA . PRO A 1 271 ? 5.969 1.764 27.211 1.00 78.06 271 PRO A CA 1
ATOM 2055 C C . PRO A 1 271 ? 6.006 1.353 25.736 1.00 78.06 271 PRO A C 1
ATOM 2057 O O . PRO A 1 271 ? 6.465 0.261 25.396 1.00 78.06 271 PRO A O 1
ATOM 2060 N N . TRP A 1 272 ? 5.560 2.263 24.870 1.00 78.06 272 TRP A N 1
ATOM 2061 C CA . TRP A 1 272 ? 5.732 2.151 23.423 1.00 78.06 272 TRP A CA 1
ATOM 2062 C C . TRP A 1 272 ? 7.214 2.019 23.069 1.00 78.06 272 TRP A C 1
ATOM 2064 O O . TRP A 1 272 ? 8.039 2.753 23.618 1.00 78.06 272 TRP A O 1
ATOM 2074 N N . ARG A 1 273 ? 7.557 1.120 22.143 1.00 71.94 273 ARG A N 1
ATOM 2075 C CA . ARG A 1 273 ? 8.920 0.967 21.620 1.00 71.94 273 ARG A CA 1
ATOM 2076 C C . ARG A 1 273 ? 9.046 1.738 20.300 1.00 71.94 273 ARG A C 1
ATOM 2078 O O . ARG A 1 273 ? 8.524 1.271 19.284 1.00 71.94 273 ARG A O 1
ATOM 2085 N N . PRO A 1 274 ? 9.738 2.894 20.284 1.00 67.81 274 PRO A N 1
ATOM 2086 C CA . PRO A 1 274 ? 9.868 3.724 19.088 1.00 67.81 274 PRO A CA 1
ATOM 2087 C C . PRO A 1 274 ? 10.460 2.944 17.910 1.00 67.81 274 PRO A C 1
ATOM 2089 O O . PRO A 1 274 ? 11.463 2.248 18.072 1.00 67.81 274 PRO A O 1
ATOM 2092 N N . GLY A 1 275 ? 9.826 3.043 16.740 1.00 67.75 275 GLY A N 1
ATOM 2093 C CA . GLY A 1 275 ? 10.276 2.378 15.511 1.00 67.75 275 GLY A CA 1
ATOM 2094 C C . GLY A 1 275 ? 10.110 0.852 15.489 1.00 67.75 275 GLY A C 1
ATOM 2095 O O . GLY A 1 275 ? 10.517 0.224 14.516 1.00 67.75 275 GLY A O 1
ATOM 2096 N N . VAL A 1 276 ? 9.531 0.254 16.538 1.00 69.38 276 VAL A N 1
ATOM 2097 C CA . VAL A 1 276 ? 9.265 -1.193 16.632 1.00 69.38 276 VAL A CA 1
ATOM 2098 C C . VAL A 1 276 ? 7.772 -1.471 16.757 1.00 69.38 276 VAL A C 1
ATOM 2100 O O . VAL A 1 276 ? 7.261 -2.373 16.098 1.00 69.38 276 VAL A O 1
ATOM 2103 N N . ASP A 1 277 ? 7.078 -0.733 17.625 1.00 65.62 277 ASP A N 1
ATOM 2104 C CA . ASP A 1 277 ? 5.627 -0.831 17.750 1.00 65.62 277 ASP A CA 1
ATOM 2105 C C . ASP A 1 277 ? 4.929 -0.001 16.661 1.00 65.62 277 ASP A C 1
ATOM 2107 O O . ASP A 1 277 ? 5.479 0.982 16.162 1.00 65.62 277 ASP A O 1
ATOM 2111 N N . GLY A 1 278 ? 3.718 -0.420 16.285 1.00 82.88 278 GLY A N 1
ATOM 2112 C CA . GLY A 1 278 ? 2.929 0.199 15.222 1.00 82.88 278 GLY A CA 1
ATOM 2113 C C . GLY A 1 278 ? 1.431 -0.074 15.372 1.00 82.88 278 GLY A C 1
ATOM 2114 O O . GLY A 1 278 ? 0.975 -0.588 16.400 1.00 82.88 278 GLY A O 1
ATOM 2115 N N . ILE A 1 279 ? 0.647 0.224 14.337 1.00 88.00 279 ILE A N 1
ATOM 2116 C CA . ILE A 1 279 ? -0.798 -0.027 14.302 1.00 88.00 279 ILE A CA 1
ATOM 2117 C C . ILE A 1 279 ? -1.058 -1.516 14.505 1.00 88.00 279 ILE A C 1
ATOM 2119 O O . ILE A 1 279 ? -1.961 -1.876 15.254 1.00 88.00 279 ILE A O 1
ATOM 2123 N N . GLY A 1 280 ? -0.241 -2.394 13.919 1.00 77.75 280 GLY A N 1
ATOM 2124 C CA . GLY A 1 280 ? -0.418 -3.839 14.064 1.00 77.75 280 GLY A CA 1
ATOM 2125 C C . GLY A 1 280 ? -0.328 -4.339 15.511 1.00 77.75 280 GLY A C 1
ATOM 2126 O O . GLY A 1 280 ? -1.172 -5.130 15.947 1.00 77.75 280 GLY A O 1
ATOM 2127 N N . SER A 1 281 ? 0.659 -3.866 16.283 1.00 77.31 281 SER A N 1
ATOM 2128 C CA . SER A 1 281 ? 0.803 -4.252 17.694 1.00 77.31 281 SER A CA 1
ATOM 2129 C C . SER A 1 281 ? -0.251 -3.586 18.580 1.00 77.31 281 SER A C 1
ATOM 2131 O O . SER A 1 281 ? -0.779 -4.234 19.485 1.00 77.31 281 SER A O 1
ATOM 2133 N N . PHE A 1 282 ? -0.634 -2.342 18.284 1.00 84.50 282 PHE A N 1
ATOM 2134 C CA . PHE A 1 282 ? -1.699 -1.647 19.007 1.00 84.50 282 PHE A CA 1
ATOM 2135 C C . PHE A 1 282 ? -3.080 -2.277 18.763 1.00 84.50 282 PHE A C 1
ATOM 2137 O O . PHE A 1 282 ? -3.810 -2.566 19.712 1.00 84.50 282 PHE A O 1
ATOM 2144 N N . LEU A 1 283 ? -3.422 -2.579 17.505 1.00 87.06 283 LEU A N 1
ATOM 2145 C CA . LEU A 1 283 ? -4.679 -3.234 17.136 1.00 87.06 283 LEU A CA 1
ATOM 2146 C C . LEU A 1 283 ? -4.822 -4.604 17.785 1.00 87.06 283 LEU A C 1
ATOM 2148 O O . LEU A 1 283 ? -5.928 -4.963 18.174 1.00 87.06 283 LEU A O 1
ATOM 2152 N N . ALA A 1 284 ? -3.736 -5.357 17.960 1.00 82.00 284 ALA A N 1
ATOM 2153 C CA . ALA A 1 284 ? -3.793 -6.623 18.686 1.00 82.00 284 ALA A CA 1
ATOM 2154 C C . ALA A 1 284 ? -4.312 -6.441 20.127 1.00 82.00 284 ALA A C 1
ATOM 2156 O O . ALA A 1 284 ? -5.127 -7.241 20.590 1.00 82.00 284 ALA A O 1
ATOM 2157 N N . LEU A 1 285 ? -3.901 -5.368 20.814 1.00 83.94 285 LEU A N 1
ATOM 2158 C CA . LEU A 1 285 ? -4.365 -5.043 22.168 1.00 83.94 285 LEU A CA 1
ATOM 2159 C C . LEU A 1 285 ? -5.820 -4.562 22.175 1.00 83.94 285 LEU A C 1
ATOM 2161 O O . LEU A 1 285 ? -6.612 -5.015 23.001 1.00 83.94 285 LEU A O 1
ATOM 2165 N N . VAL A 1 286 ? -6.188 -3.684 21.237 1.00 88.88 286 VAL A N 1
ATOM 2166 C CA . VAL A 1 286 ? -7.567 -3.187 21.096 1.00 88.88 286 VAL A CA 1
ATOM 2167 C C . VAL A 1 286 ? -8.528 -4.331 20.779 1.00 88.88 286 VAL A C 1
ATOM 2169 O O . VAL A 1 286 ? -9.586 -4.452 21.393 1.00 88.88 286 VAL A O 1
ATOM 2172 N N . LEU A 1 287 ? -8.154 -5.213 19.852 1.00 86.06 287 LEU A N 1
ATOM 2173 C CA . LEU A 1 287 ? -8.951 -6.378 19.486 1.00 86.06 287 LEU A CA 1
ATOM 2174 C C . LEU A 1 287 ? -9.096 -7.355 20.647 1.00 86.06 287 LEU A C 1
ATOM 2176 O O . LEU A 1 287 ? -10.182 -7.905 20.819 1.00 86.06 287 LEU A O 1
ATOM 2180 N N . ALA A 1 288 ? -8.050 -7.556 21.451 1.00 84.25 288 ALA A N 1
ATOM 2181 C CA . ALA A 1 288 ? -8.166 -8.336 22.676 1.00 84.25 288 ALA A CA 1
ATOM 2182 C C . ALA A 1 288 ? -9.203 -7.707 23.623 1.00 84.25 288 ALA A C 1
ATOM 2184 O O . ALA A 1 288 ? -10.148 -8.387 24.009 1.00 84.25 288 ALA A O 1
ATOM 2185 N N . GLU A 1 289 ? -9.126 -6.403 23.903 1.00 86.56 289 GLU A N 1
ATOM 2186 C CA . GLU A 1 289 ? -10.108 -5.703 24.751 1.00 86.56 289 GLU A CA 1
ATOM 2187 C C . GLU A 1 289 ? -11.547 -5.834 24.208 1.00 86.56 289 GLU A C 1
ATOM 2189 O O . GLU A 1 289 ? -12.469 -6.221 24.933 1.00 86.56 289 GLU A O 1
ATOM 2194 N N . LEU A 1 290 ? -11.754 -5.567 22.916 1.00 89.06 290 LEU A N 1
ATOM 2195 C CA . LEU A 1 290 ? -13.081 -5.559 22.290 1.00 89.06 290 LEU A CA 1
ATOM 2196 C C . LEU A 1 290 ? -13.653 -6.958 22.020 1.00 89.06 290 LEU A C 1
ATOM 2198 O O . LEU A 1 290 ? -14.860 -7.113 21.826 1.00 89.06 290 LEU A O 1
ATOM 2202 N N . ARG A 1 291 ? -12.828 -8.006 22.012 1.00 86.94 291 ARG A N 1
ATOM 2203 C CA . ARG A 1 291 ? -13.293 -9.391 21.826 1.00 86.94 291 ARG A CA 1
ATOM 2204 C C . ARG A 1 291 ? -13.382 -10.177 23.135 1.00 86.94 291 ARG A C 1
ATOM 2206 O O . ARG A 1 291 ? -13.770 -11.339 23.107 1.00 86.94 291 ARG A O 1
ATOM 2213 N N . GLY A 1 292 ? -13.127 -9.530 24.276 1.00 71.06 292 GLY A N 1
ATOM 2214 C CA . GLY A 1 292 ? -13.231 -10.144 25.605 1.00 71.06 292 GLY A CA 1
ATOM 2215 C C . GLY A 1 292 ? -11.974 -10.899 26.043 1.00 71.06 292 GLY A C 1
ATOM 2216 O O . GLY A 1 292 ? -12.043 -11.759 26.910 1.00 71.06 292 GLY A O 1
ATOM 2217 N N . GLY A 1 293 ? -10.828 -10.591 25.441 1.00 55.97 293 GLY A N 1
ATOM 2218 C CA . GLY A 1 293 ? -9.508 -11.053 25.849 1.00 55.97 293 GLY A CA 1
ATOM 2219 C C . GLY A 1 293 ? -8.974 -10.273 27.049 1.00 55.97 293 GLY A C 1
ATOM 2220 O O . GLY A 1 293 ? -8.001 -9.536 26.904 1.00 55.97 293 GLY A O 1
ATOM 2221 N N . ARG A 1 294 ? -9.621 -10.433 28.208 1.00 44.06 294 ARG A N 1
ATOM 2222 C CA . ARG A 1 294 ? -9.030 -10.364 29.555 1.00 44.06 294 ARG A CA 1
ATOM 2223 C C . ARG A 1 294 ? -10.049 -10.763 30.612 1.00 44.06 294 ARG A C 1
ATOM 2225 O O . ARG A 1 294 ? -11.178 -10.229 30.566 1.00 44.06 294 ARG A O 1
#

InterPro domains:
  IPR025701 Ubiquitin-conjugating enzyme, E2, family E [PF14462] (172-290)
  IPR027802 Multi-ubiquitin domain [PF14452] (20-82)

pLDDT: mean 75.59, std 16.33, range [32.56, 97.62]

Radius of gyration: 35.83 Å; chains: 1; bounding box: 69×92×96 Å

Secondary structure (DSSP, 8-state):
-PPPP------------EEEEETTEEEEESSSEEEHHHHHTTSSS---TTEEEEE--SSSSPPEEE-TT-EEE--TT-EEEEEESS--S-S--EEEEETTEEEEESSSEEEHHHHHTTSSS---TTEEEEE--SSSSPPPPB-TT-EEE--TTEEEEEEES---TT-------HHHHHHHHHHT--EEEEE-SSSEEEEEEEEE--TTTBS-SEEEEEEEE-TTTTTSPP--EEEESPP-BTTSSPPTT--EEEEETTEEEEEE----SS---TTT--HHHHHHHHHHHHHT--

Foldseek 3Di:
DDDDDPPPPPPDPPQQFAWEAEQNDTFTDRDQKDAPLSVQVRDVVGNDPQKWKWWDDPDPDDTHTGDRGRIDGGHRYGYMYIDGPDPLPDVPQQFEAEQNHTFGDSHQKDAPQSVQVRDVVGDDPQKWKWKDDPDPDDTDTGDRGDIDGGHRYTYMYIGGPPDDPDDPFDDDPPVVVVLCVVVVFDWDWDDDPQWIKIKTPFDAFAVQFWVDGTWIKIWTGHPPPPQDPTFWIWTPPATAGPVGDHPVQFPDWDADPNDITTTDHDGDPDDRDGPPDDPNNVVVVVRCVRHVVD

Sequence (294 aa):
MVPRPGTARTKGPYAMHIPILIDQKKYDAPAPTMTGAQIRALASPPIGPDRDLFLVVPGPADDRKVGDSDVIELKPGTHLFSAPTTINPGDHQIPIQIDGKPYKASAATMTGADIRALVTPPIGPDRDLFPVVAGPADDVKVGDADAIELKPGSHFFSAPKTINPGDSGPRLPEADEEYLAAKGISYELLRGASEVFFIAKDLAVSGARYDRAQTDLMLRIPNGYPNAGLDMFWVDPPLQLRTGGYPVSADHFEDHAGRRWQRFSRHLAAPWRPGVDGIGSFLALVLAELRGGR

Organism: NCBI:txid2590199